Protein AF-A0A1C3ZT48-F1 (afdb_monomer_lite)

pLDDT: mean 78.26, std 15.65, range [38.41, 96.75]

Secondary structure (DSSP, 8-state):
--HHHHHHHHHHHHHHHHHHHHHGGGGTTT----TT-EEEEEEE-GGG-EEEESSSTTPBPPHHHHHHHHHHHHHHHHHHHHHHHHHHHHSS--TTTHHHHHHIIIIIIIIIISTT-TTTT-S-HHHHHHHHHTT-TT-PPPPHHHHHHHHTTTS-BTTBPP--TTSSS--HHHHHHHHHHHHHHTTEEEE-PEEEEEEEPPTT-

Organism: NCBI:txid1798182

Sequence (205 aa):
MVKLKVMLFVVPIIAIIAIIVVIVPSCSSRGELCLFGTVKSTFNDYKNAYWQSVDNKKSKASKLDIKKCSQEAENARIVLINIFTQLCTDGHISQEYLPDAVWIQHNYIENYYFGKSTEKLTGTTEQILTKFLAYDDNDNFPSVDRLNKACARYIPKDGILYHYPEIGPDIPFYTNYYFEQCMIKNNFESIAPVTTKTYCKGIGW

Foldseek 3Di:
DPVVVVVVVVVVVVVVVVVVVVVPVVCPPPDPPQVQDKDKDKDFQLVPKFKAFQVDRPDTDDPVLLVVLLVQLVVLLVLQQVQLLCCQPPVDGDPVSVVVLVCCLPPPVCVPNPPPPVLLSPDPSSQSSQSVQQQDPPSDRPPPVRSNLCSCQSVPDPPDHHDDPRGDSPDVVSSVVSSQVSSVVVRIDIGGDMDMDMDRDDVPD

Structure (mmCIF, N/CA/C/O backbone):
data_AF-A0A1C3ZT48-F1
#
_entry.id   AF-A0A1C3ZT48-F1
#
loop_
_atom_site.group_PDB
_atom_site.id
_atom_site.type_symbol
_atom_site.label_atom_id
_atom_site.label_alt_id
_atom_site.label_comp_id
_atom_site.label_asym_id
_atom_site.label_entity_id
_atom_site.label_seq_id
_atom_site.pdbx_PDB_ins_code
_atom_site.Cartn_x
_atom_site.Cartn_y
_atom_site.Cartn_z
_atom_site.occupancy
_atom_site.B_iso_or_equiv
_atom_site.auth_seq_id
_atom_site.auth_comp_id
_atom_site.auth_asym_id
_atom_site.auth_atom_id
_atom_site.pdbx_PDB_model_num
ATOM 1 N N . MET A 1 1 ? 10.580 10.824 86.387 1.00 48.66 1 MET A N 1
ATOM 2 C CA . MET A 1 1 ? 9.276 11.343 85.903 1.00 48.66 1 MET A CA 1
ATOM 3 C C . MET A 1 1 ? 9.221 11.722 84.410 1.00 48.66 1 MET A C 1
ATOM 5 O O . MET A 1 1 ? 8.169 12.156 83.966 1.00 48.66 1 MET A O 1
ATOM 9 N N . VAL A 1 2 ? 10.277 11.520 83.601 1.00 44.44 2 VAL A N 1
ATOM 10 C CA . VAL A 1 2 ? 10.276 11.905 82.164 1.00 44.44 2 VAL A CA 1
ATOM 11 C C . VAL A 1 2 ? 9.910 10.742 81.223 1.00 44.44 2 VAL A C 1
ATOM 13 O O . VAL A 1 2 ? 9.223 10.949 80.228 1.00 44.44 2 VAL A O 1
ATOM 16 N N . LYS A 1 3 ? 10.262 9.494 81.570 1.00 44.03 3 LYS A N 1
ATOM 17 C CA . LYS A 1 3 ? 10.017 8.311 80.716 1.00 44.03 3 LYS A CA 1
ATOM 18 C C . LYS A 1 3 ? 8.534 7.954 80.519 1.00 44.03 3 LYS A C 1
ATOM 20 O O . LYS A 1 3 ? 8.186 7.403 79.483 1.00 44.03 3 LYS A O 1
ATOM 25 N N . LEU A 1 4 ? 7.660 8.299 81.469 1.00 43.69 4 LEU A N 1
ATOM 26 C CA . LEU A 1 4 ? 6.242 7.913 81.420 1.00 43.69 4 LEU A CA 1
ATOM 27 C C . LEU A 1 4 ? 5.402 8.809 80.489 1.00 43.69 4 LEU A C 1
ATOM 29 O O . LEU A 1 4 ? 4.434 8.344 79.900 1.00 43.69 4 LEU A O 1
ATOM 33 N N . LYS A 1 5 ? 5.798 10.079 80.304 1.00 42.41 5 LYS A N 1
ATOM 34 C CA . LYS A 1 5 ? 5.109 11.007 79.388 1.00 42.41 5 LYS A CA 1
ATOM 35 C C . LYS A 1 5 ? 5.408 10.708 77.919 1.00 42.41 5 LYS A C 1
ATOM 37 O O . LYS A 1 5 ? 4.517 10.835 77.094 1.00 42.41 5 LYS A O 1
ATOM 42 N N . VAL A 1 6 ? 6.624 10.265 77.595 1.00 50.53 6 VAL A N 1
ATOM 43 C CA . VAL A 1 6 ? 7.006 9.933 76.210 1.00 50.53 6 VAL A CA 1
ATOM 44 C C . VAL A 1 6 ? 6.257 8.688 75.716 1.00 50.53 6 VAL A C 1
ATOM 46 O O . VAL A 1 6 ? 5.789 8.659 74.583 1.00 50.53 6 VAL A O 1
ATOM 49 N N . MET A 1 7 ? 6.044 7.695 76.585 1.00 45.34 7 MET A N 1
ATOM 50 C CA . MET A 1 7 ? 5.299 6.477 76.238 1.00 45.34 7 MET A CA 1
ATOM 51 C C . MET A 1 7 ? 3.820 6.740 75.910 1.00 45.34 7 MET A C 1
ATOM 53 O O . MET A 1 7 ? 3.282 6.099 75.012 1.00 45.34 7 MET A O 1
ATOM 57 N N . LEU A 1 8 ? 3.173 7.708 76.574 1.00 51.22 8 LEU A N 1
ATOM 58 C CA . LEU A 1 8 ? 1.749 8.000 76.358 1.00 51.22 8 LEU A CA 1
ATOM 59 C C . LEU A 1 8 ? 1.444 8.648 74.996 1.00 51.22 8 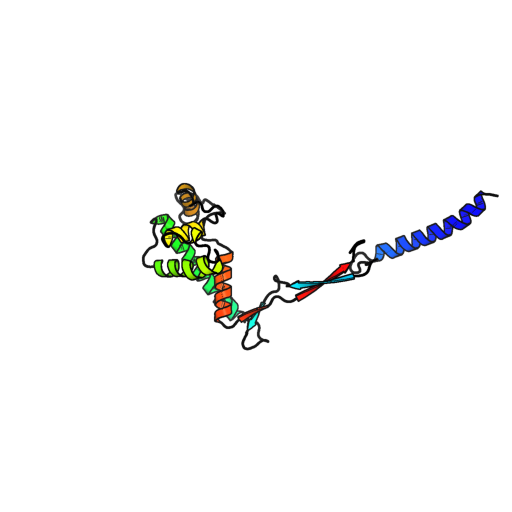LEU A C 1
ATOM 61 O O . LEU A 1 8 ? 0.323 8.530 74.514 1.00 51.22 8 LEU A O 1
ATOM 65 N N . PHE A 1 9 ? 2.424 9.308 74.373 1.00 51.97 9 PHE A N 1
ATOM 66 C CA . PHE A 1 9 ? 2.262 9.940 73.056 1.00 51.97 9 PHE A CA 1
ATOM 67 C C . PHE A 1 9 ? 2.774 9.070 71.907 1.00 51.97 9 PHE A C 1
ATOM 69 O O . PHE A 1 9 ? 2.235 9.126 70.807 1.00 51.97 9 PHE A O 1
ATOM 76 N N . VAL A 1 10 ? 3.779 8.227 72.149 1.00 57.09 10 VAL A N 1
ATOM 77 C CA . VAL A 1 10 ? 4.366 7.375 71.105 1.00 57.09 10 VAL A CA 1
ATOM 78 C C . VAL A 1 10 ? 3.432 6.220 70.727 1.00 57.09 10 VAL A C 1
ATOM 80 O O . VAL A 1 10 ? 3.301 5.896 69.550 1.00 57.09 10 VAL A O 1
ATOM 83 N N . VAL A 1 11 ? 2.720 5.640 71.696 1.00 60.25 11 VAL A N 1
ATOM 84 C CA . VAL A 1 11 ? 1.788 4.523 71.463 1.00 60.25 11 VAL A CA 1
ATOM 85 C C . VAL A 1 11 ? 0.610 4.887 70.538 1.00 60.25 11 VAL A C 1
ATOM 87 O O . VAL A 1 11 ? 0.385 4.141 69.584 1.00 60.25 11 VAL A O 1
ATOM 90 N N . PRO A 1 12 ? -0.118 6.011 70.715 1.00 60.47 12 PRO A N 1
ATOM 91 C CA . PRO A 1 12 ? -1.190 6.380 69.787 1.00 60.47 12 PRO A CA 1
ATOM 92 C C . PRO A 1 12 ? -0.664 6.768 68.400 1.00 60.47 12 PRO A C 1
ATOM 94 O O . PRO A 1 12 ? -1.319 6.475 67.406 1.00 60.47 12 PRO A O 1
ATOM 97 N N . ILE A 1 13 ? 0.533 7.358 68.299 1.00 65.38 13 ILE A N 1
ATOM 98 C CA . ILE A 1 13 ? 1.147 7.701 67.006 1.00 65.38 13 ILE A CA 1
ATOM 99 C C . ILE A 1 13 ? 1.525 6.433 66.232 1.00 65.38 13 ILE A C 1
ATOM 101 O O . ILE A 1 13 ? 1.222 6.328 65.046 1.00 65.38 13 ILE A O 1
ATOM 105 N N . ILE A 1 14 ? 2.118 5.439 66.897 1.00 64.19 14 ILE A N 1
ATOM 106 C CA . ILE A 1 14 ? 2.424 4.141 66.279 1.00 64.19 14 ILE A CA 1
ATOM 107 C C . ILE A 1 14 ? 1.135 3.411 65.890 1.00 64.19 14 ILE A C 1
ATOM 109 O O . ILE A 1 14 ? 1.089 2.812 64.821 1.00 64.19 14 ILE A O 1
ATOM 113 N N . ALA A 1 15 ? 0.074 3.497 66.700 1.00 62.44 15 ALA A N 1
ATOM 114 C CA . ALA A 1 15 ? -1.224 2.920 66.358 1.00 62.44 15 ALA A CA 1
ATOM 115 C C . ALA A 1 15 ? -1.845 3.587 65.117 1.00 62.44 15 ALA A C 1
ATOM 117 O O . ALA A 1 15 ? -2.342 2.889 64.239 1.00 62.44 15 ALA A O 1
ATOM 118 N N . ILE A 1 16 ? -1.754 4.916 64.987 1.00 64.50 16 ILE A N 1
ATOM 119 C CA . ILE A 1 16 ? -2.211 5.650 63.795 1.00 64.50 16 ILE A CA 1
ATOM 120 C C . ILE A 1 16 ? -1.377 5.267 62.565 1.00 64.50 16 ILE A C 1
ATOM 122 O O . ILE A 1 16 ? -1.940 4.999 61.507 1.00 64.50 16 ILE A O 1
ATOM 126 N N . ILE A 1 17 ? -0.049 5.178 62.697 1.00 61.69 17 ILE A N 1
ATOM 127 C CA . ILE A 1 17 ? 0.838 4.758 61.603 1.00 61.69 17 ILE A CA 1
ATOM 128 C C . ILE A 1 17 ? 0.547 3.307 61.202 1.00 61.69 17 ILE A C 1
ATOM 130 O O . ILE A 1 17 ? 0.466 3.020 60.015 1.00 61.69 17 ILE A O 1
ATOM 134 N N . ALA A 1 18 ? 0.315 2.403 62.155 1.00 59.19 18 ALA A N 1
ATOM 135 C CA . ALA A 1 18 ? -0.054 1.018 61.874 1.00 59.19 18 ALA A CA 1
ATOM 136 C C . ALA A 1 18 ? -1.422 0.918 61.181 1.00 59.19 18 ALA A C 1
ATOM 138 O O . ALA A 1 18 ? -1.571 0.137 60.249 1.00 59.19 18 ALA A O 1
ATOM 139 N N . ILE A 1 19 ? -2.399 1.747 61.561 1.00 59.03 19 ILE A N 1
ATOM 140 C CA . ILE A 1 19 ? -3.697 1.828 60.878 1.00 59.03 19 ILE A CA 1
ATOM 141 C C . ILE A 1 19 ? -3.517 2.332 59.437 1.00 59.03 19 ILE A C 1
ATOM 143 O O . ILE A 1 19 ? -4.061 1.733 58.515 1.00 59.03 19 ILE A O 1
ATOM 147 N N . ILE A 1 20 ? -2.696 3.360 59.204 1.00 56.72 20 ILE A N 1
ATOM 148 C CA . ILE A 1 20 ? -2.384 3.847 57.848 1.00 56.72 20 ILE A CA 1
ATOM 149 C C . ILE A 1 20 ? -1.665 2.755 57.038 1.00 56.72 20 ILE A C 1
ATOM 151 O O . ILE A 1 20 ? -2.047 2.475 55.907 1.00 56.72 20 ILE A O 1
ATOM 155 N N . VAL A 1 21 ? -0.685 2.068 57.625 1.00 56.00 21 VAL A N 1
ATOM 156 C CA . VAL A 1 21 ? 0.089 1.000 56.970 1.00 56.00 21 VAL A CA 1
ATOM 157 C C . VAL A 1 21 ? -0.735 -0.271 56.729 1.00 56.00 21 VAL A C 1
ATOM 159 O O . VAL A 1 21 ? -0.385 -1.026 55.835 1.00 56.00 21 VAL A O 1
ATOM 162 N N . VAL A 1 22 ? -1.835 -0.509 57.455 1.00 53.62 22 VAL A N 1
ATOM 163 C CA . VAL A 1 22 ? -2.740 -1.663 57.253 1.00 53.62 22 VAL A CA 1
ATOM 164 C C . VAL A 1 22 ? -3.924 -1.329 56.335 1.00 53.62 22 VAL A C 1
ATOM 166 O O . VAL A 1 22 ? -4.423 -2.205 55.631 1.00 53.62 22 VAL A O 1
ATOM 169 N N . ILE A 1 23 ? -4.352 -0.065 56.264 1.00 50.41 23 ILE A N 1
ATOM 170 C CA . ILE A 1 23 ? -5.390 0.374 55.315 1.00 50.41 23 ILE A CA 1
ATOM 171 C C . ILE A 1 23 ? -4.811 0.511 53.893 1.00 50.41 23 ILE A C 1
ATOM 173 O O . ILE A 1 23 ? -5.488 0.198 52.914 1.00 50.41 23 ILE A O 1
ATOM 177 N N . VAL A 1 24 ? -3.544 0.914 53.761 1.00 46.12 24 VAL A N 1
ATOM 178 C CA . VAL A 1 24 ? -2.891 1.193 52.468 1.00 46.12 24 VAL A CA 1
ATOM 179 C C . VAL A 1 24 ? -2.502 -0.038 51.608 1.00 46.12 24 VAL A C 1
ATOM 181 O O . VAL A 1 24 ? -2.558 0.099 50.385 1.00 46.12 24 VAL A O 1
ATOM 184 N N . PRO A 1 25 ? -2.190 -1.259 52.106 1.00 40.00 25 PRO A N 1
ATOM 185 C CA . PRO A 1 25 ? -1.790 -2.369 51.236 1.00 40.00 25 PRO A CA 1
ATOM 186 C C . PRO A 1 25 ? -2.984 -3.073 50.580 1.00 40.00 25 PRO A C 1
ATOM 188 O O . PRO A 1 25 ? -2.794 -3.859 49.654 1.00 40.00 25 PRO A O 1
ATOM 191 N N . SER A 1 26 ? -4.215 -2.780 51.016 1.00 38.41 26 SER A N 1
ATOM 192 C CA . SER A 1 26 ? -5.438 -3.431 50.524 1.00 38.41 26 SER A CA 1
ATOM 193 C C . SER A 1 26 ? -5.967 -2.843 49.205 1.00 38.41 26 SER A C 1
ATOM 195 O O . SER A 1 26 ? -6.973 -3.315 48.685 1.00 38.41 26 SER A O 1
ATOM 197 N N . CYS A 1 27 ? -5.307 -1.825 48.638 1.00 43.22 27 CYS A N 1
ATOM 198 C CA . CYS A 1 27 ? -5.699 -1.196 47.367 1.00 43.22 27 CYS A CA 1
ATOM 199 C C . CYS A 1 27 ? -4.840 -1.622 46.159 1.00 43.22 27 CYS A C 1
ATOM 201 O O . CYS A 1 27 ? -4.890 -0.992 45.105 1.00 43.22 27 CYS A O 1
ATOM 203 N N . SER A 1 28 ? -4.076 -2.713 46.256 1.00 44.50 28 SER A N 1
ATOM 204 C CA . SER A 1 28 ? -3.234 -3.223 45.163 1.00 44.50 28 SER A CA 1
ATOM 205 C C . SER A 1 28 ? -3.961 -4.214 44.241 1.00 44.50 28 SER A C 1
ATOM 207 O O . SER A 1 28 ? -3.499 -5.326 44.004 1.00 44.50 28 SER A O 1
ATOM 209 N N . SER A 1 29 ? -5.093 -3.802 43.656 1.00 40.25 29 SER A N 1
ATOM 210 C CA . SER A 1 29 ? -5.449 -4.351 42.331 1.00 40.25 29 SER A CA 1
ATOM 211 C C . SER A 1 29 ? -6.424 -3.531 41.484 1.00 40.25 29 SER A C 1
ATOM 213 O O . SER A 1 29 ? -6.339 -3.669 40.268 1.00 40.25 29 SER A O 1
ATOM 215 N N . ARG A 1 30 ? -7.312 -2.673 42.023 1.00 47.09 30 ARG A N 1
ATOM 216 C CA . ARG A 1 30 ? -8.279 -1.888 41.201 1.00 47.09 30 ARG A CA 1
ATOM 217 C C . ARG A 1 30 ? -8.796 -0.574 41.825 1.00 47.09 30 ARG A C 1
ATOM 219 O O . ARG A 1 30 ? -9.928 -0.179 41.562 1.00 47.09 30 ARG A O 1
ATOM 226 N N . GLY A 1 31 ? -8.006 0.120 42.639 1.00 46.31 31 GLY A N 1
ATOM 227 C CA . GLY A 1 31 ? -8.440 1.377 43.259 1.00 46.31 31 GLY A CA 1
ATOM 228 C C . GLY A 1 31 ? -7.260 2.268 43.595 1.00 46.31 31 GLY A C 1
ATOM 229 O O . GLY A 1 31 ? -6.772 2.245 44.719 1.00 46.31 31 GLY A O 1
ATOM 230 N N . GLU A 1 32 ? -6.774 3.030 42.617 1.00 58.16 32 GLU A N 1
ATOM 231 C CA . GLU A 1 32 ? -5.763 4.053 42.871 1.00 58.16 32 GLU A CA 1
ATOM 232 C C . GLU A 1 32 ? -6.356 5.099 43.833 1.00 58.16 32 GLU A C 1
ATOM 234 O O . GLU A 1 32 ? -7.304 5.811 43.497 1.00 58.16 32 GLU A O 1
ATOM 239 N N . LEU A 1 33 ? -5.831 5.173 45.060 1.00 61.62 33 LEU A N 1
ATOM 240 C CA . LEU A 1 33 ? -6.121 6.260 45.994 1.00 61.62 33 LEU A CA 1
ATOM 241 C C . LEU A 1 33 ? -5.515 7.549 45.427 1.00 61.62 33 LEU A C 1
ATOM 243 O O . LEU A 1 33 ? -4.365 7.892 45.695 1.00 61.62 33 LEU A O 1
ATOM 247 N N . CYS A 1 34 ? -6.287 8.260 44.610 1.00 68.69 34 CYS A N 1
ATOM 248 C CA . CYS A 1 34 ? -5.869 9.531 44.039 1.00 68.69 34 CYS A CA 1
ATOM 249 C C . CYS A 1 34 ? -5.957 10.643 45.088 1.00 68.69 34 CYS A C 1
ATOM 251 O O . CYS A 1 34 ? -6.954 11.362 45.165 1.00 68.69 34 CYS A O 1
ATOM 253 N N . LEU A 1 35 ? -4.901 10.785 45.893 1.00 69.38 35 LEU A N 1
ATOM 254 C CA . LEU A 1 35 ? -4.813 11.748 47.001 1.00 69.38 35 LEU A CA 1
ATOM 255 C C . LEU A 1 35 ? -5.094 13.206 46.584 1.00 69.38 35 LEU A C 1
ATOM 257 O O . LEU A 1 35 ? -5.574 13.985 47.400 1.00 69.38 35 LEU A O 1
ATOM 261 N N . PHE A 1 36 ? -4.854 13.562 45.318 1.00 77.88 36 PHE A N 1
ATOM 262 C CA . PHE A 1 36 ? -5.057 14.914 44.773 1.00 77.88 36 PHE A CA 1
ATOM 263 C C . PHE A 1 36 ? -6.226 15.000 43.775 1.00 77.88 36 PHE A C 1
ATOM 265 O O . PHE A 1 36 ? -6.328 15.942 42.989 1.00 77.88 36 PHE A O 1
ATOM 272 N N . GLY A 1 37 ? -7.129 14.015 43.800 1.00 77.88 37 GLY A N 1
ATOM 273 C CA . GLY A 1 37 ? -8.249 13.906 42.870 1.00 77.88 37 GLY A CA 1
ATOM 274 C C . GLY A 1 37 ? -7.872 13.244 41.543 1.00 77.88 37 GLY A C 1
ATOM 275 O O . GLY A 1 37 ? -6.730 12.847 41.312 1.00 77.88 37 GLY A O 1
ATOM 276 N N . THR A 1 38 ? -8.858 13.089 40.664 1.00 83.75 38 THR A N 1
ATOM 277 C CA . THR A 1 38 ? -8.706 12.410 39.371 1.00 83.75 38 THR A CA 1
ATOM 278 C C . THR A 1 38 ? -8.839 13.376 38.199 1.00 83.75 38 THR A C 1
ATOM 280 O O . THR A 1 38 ? -9.497 14.415 38.294 1.00 83.75 38 THR A O 1
ATOM 283 N N . VAL A 1 39 ? -8.227 13.023 37.071 1.00 85.31 39 VAL A N 1
ATOM 284 C CA . VAL A 1 39 ? -8.472 13.632 35.763 1.00 85.31 39 VAL A CA 1
ATOM 285 C C . VAL A 1 39 ? -8.947 12.554 34.794 1.00 85.31 39 VAL A C 1
ATOM 287 O O . VAL A 1 39 ? -8.385 11.461 34.726 1.00 85.31 39 VAL A O 1
ATOM 290 N N . LYS A 1 40 ? -10.020 12.846 34.058 1.00 88.31 40 LYS A N 1
ATOM 291 C CA . LYS A 1 40 ? -10.485 12.002 32.956 1.00 88.31 40 LYS A CA 1
ATOM 292 C C . LYS A 1 40 ? -9.850 12.513 31.677 1.00 88.31 40 LYS A C 1
ATOM 294 O O . LYS A 1 40 ? -9.990 13.691 31.369 1.00 88.31 40 LYS A O 1
ATOM 299 N N . SER A 1 41 ? -9.196 11.631 30.936 1.00 85.00 41 SER A N 1
ATOM 300 C CA . SER A 1 41 ? -8.714 11.943 29.596 1.00 85.00 41 SER A CA 1
ATOM 301 C C . SER A 1 41 ? -9.348 10.985 28.598 1.00 85.00 41 SER A C 1
ATOM 303 O O . SER A 1 41 ? -9.436 9.776 28.839 1.00 85.00 41 SER A O 1
ATOM 305 N N . THR A 1 42 ? -9.846 11.546 27.503 1.00 90.25 42 THR A N 1
ATOM 306 C CA . THR A 1 42 ? -10.487 10.815 26.413 1.00 90.25 42 THR A CA 1
ATOM 307 C C . THR A 1 42 ? -9.502 10.664 25.269 1.00 90.25 42 THR A C 1
ATOM 309 O O . THR A 1 42 ? -8.906 11.648 24.838 1.00 90.25 42 THR A O 1
ATOM 312 N N . PHE A 1 43 ? -9.352 9.447 24.760 1.00 89.81 43 PHE A N 1
ATOM 313 C CA . PHE A 1 43 ? -8.484 9.153 23.623 1.00 89.81 43 PHE A CA 1
ATOM 314 C C . PHE A 1 43 ? -9.223 8.269 22.622 1.00 89.81 43 PHE A C 1
ATOM 316 O O . PHE A 1 43 ? -10.059 7.448 23.008 1.00 89.81 43 PHE A O 1
ATOM 323 N N . ASN A 1 44 ? -8.892 8.421 21.342 1.00 90.00 44 ASN A N 1
ATOM 324 C CA . ASN A 1 44 ? -9.384 7.536 20.293 1.00 90.00 44 ASN A CA 1
ATOM 325 C C . ASN A 1 44 ? -8.671 6.185 20.391 1.00 90.00 44 ASN A C 1
ATOM 327 O O . ASN A 1 44 ? -7.441 6.112 20.395 1.00 90.00 44 ASN A O 1
ATOM 331 N N . ASP A 1 45 ? -9.446 5.111 20.448 1.00 88.75 45 ASP A N 1
ATOM 332 C CA . ASP A 1 45 ? -8.950 3.743 20.448 1.00 88.75 45 ASP A CA 1
ATOM 333 C C . ASP A 1 45 ? -8.838 3.227 19.014 1.00 88.75 45 ASP A C 1
ATOM 335 O O . ASP A 1 45 ? -9.669 2.457 18.529 1.00 88.75 45 ASP A O 1
ATOM 339 N N . TYR A 1 46 ? -7.790 3.669 18.320 1.00 85.19 46 TYR A N 1
ATOM 340 C CA . TYR A 1 46 ? -7.522 3.247 16.945 1.00 85.19 46 TYR A CA 1
ATOM 341 C C . TYR A 1 46 ? -7.337 1.727 16.811 1.00 85.19 46 TYR A C 1
ATOM 343 O O . TYR A 1 46 ? -7.597 1.174 15.747 1.00 85.19 46 TYR A O 1
ATOM 351 N N . LYS A 1 47 ? -6.951 1.024 17.888 1.00 86.31 47 LYS A N 1
ATOM 352 C CA . LYS A 1 47 ? -6.803 -0.439 17.879 1.00 86.31 47 LYS A CA 1
ATOM 353 C C . LYS A 1 47 ? -8.148 -1.149 17.715 1.00 86.31 47 LYS A C 1
ATOM 355 O O . LYS A 1 47 ? -8.203 -2.210 17.101 1.00 86.31 47 LYS A O 1
ATOM 360 N N . ASN A 1 48 ? -9.212 -0.575 18.268 1.00 86.62 48 ASN A N 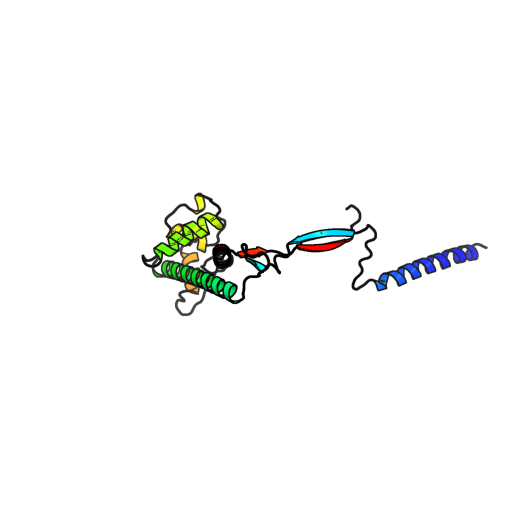1
ATOM 361 C CA . ASN A 1 48 ? -10.572 -1.099 18.165 1.00 86.62 48 ASN A CA 1
ATOM 362 C C . ASN A 1 48 ? -11.412 -0.335 17.129 1.00 86.62 48 ASN A C 1
ATOM 364 O O . ASN A 1 48 ? -12.646 -0.376 17.184 1.00 86.62 48 ASN A O 1
ATOM 368 N N . ALA A 1 49 ? -10.756 0.362 16.196 1.00 88.88 49 ALA A N 1
ATOM 369 C CA . ALA A 1 49 ? -11.435 1.013 15.091 1.00 88.88 49 ALA A CA 1
ATOM 370 C C . ALA A 1 49 ? -12.185 -0.011 14.229 1.00 88.88 49 ALA A C 1
ATOM 372 O O . ALA A 1 49 ? -11.757 -1.154 14.051 1.00 88.88 49 ALA A O 1
ATOM 373 N N . TYR A 1 50 ? -13.334 0.398 13.708 1.00 91.50 50 TYR A N 1
ATOM 374 C CA . TYR A 1 50 ? -14.155 -0.423 12.828 1.00 91.50 50 TYR A CA 1
ATOM 375 C C . TYR A 1 50 ? -14.749 0.424 11.713 1.00 91.50 50 TYR A C 1
ATOM 377 O O . TYR A 1 50 ? -14.935 1.626 11.862 1.00 91.50 50 TYR A O 1
ATOM 385 N N . TRP A 1 51 ? -15.099 -0.225 10.611 1.00 93.62 51 TRP A N 1
ATOM 386 C CA . TRP A 1 51 ? -15.739 0.438 9.484 1.00 93.62 51 TRP A CA 1
ATOM 387 C C . TRP A 1 51 ? -17.252 0.423 9.630 1.00 93.62 51 TRP A C 1
ATOM 389 O O . TRP A 1 51 ? -17.840 -0.611 9.965 1.00 93.62 51 TRP A O 1
ATOM 399 N N . GLN A 1 52 ? -17.880 1.562 9.379 1.00 92.88 52 GLN A N 1
ATOM 400 C CA . GLN A 1 52 ? -19.316 1.772 9.497 1.00 92.88 52 GLN A CA 1
ATOM 401 C C . GLN A 1 52 ? -19.868 2.372 8.210 1.00 92.88 52 GLN A C 1
ATOM 403 O O . GLN A 1 52 ? -19.223 3.214 7.601 1.00 92.88 52 GLN A O 1
ATOM 408 N N . SER A 1 53 ? -21.044 1.915 7.780 1.00 90.19 53 SER A N 1
ATOM 409 C CA . SER A 1 53 ? -21.705 2.487 6.607 1.00 90.19 53 SER A CA 1
ATOM 410 C C . SER A 1 53 ? -22.111 3.934 6.885 1.00 90.19 53 SER A C 1
ATOM 412 O O . SER A 1 53 ? -22.755 4.218 7.897 1.00 90.19 53 SER A O 1
ATOM 414 N N . VAL A 1 54 ? -21.768 4.824 5.957 1.00 86.88 54 VAL A N 1
ATOM 415 C CA . VAL A 1 54 ? -22.134 6.245 5.978 1.00 86.88 54 VAL A CA 1
ATOM 416 C C . VAL A 1 54 ? -23.648 6.412 5.801 1.00 86.88 54 VAL A C 1
ATOM 418 O O . VAL A 1 54 ? -24.279 7.190 6.521 1.00 86.88 54 VAL A O 1
ATOM 421 N N . ASP A 1 55 ? -24.246 5.629 4.897 1.00 82.81 55 ASP A N 1
ATOM 422 C CA . ASP A 1 55 ? -25.680 5.675 4.577 1.00 82.81 55 ASP A CA 1
ATOM 423 C C . ASP A 1 55 ? -26.539 5.100 5.710 1.00 82.81 55 ASP A C 1
ATOM 425 O O . ASP A 1 55 ? -27.606 5.617 6.045 1.00 82.81 55 ASP A O 1
ATOM 429 N N . ASN A 1 56 ? -26.053 4.034 6.348 1.00 74.25 56 ASN A N 1
ATOM 430 C CA . ASN A 1 56 ? -26.701 3.407 7.488 1.00 74.25 56 ASN A CA 1
ATOM 431 C C . ASN A 1 56 ? -25.738 3.393 8.677 1.00 74.25 56 ASN A C 1
ATOM 433 O O . ASN A 1 56 ? -25.096 2.380 8.960 1.00 74.25 56 ASN A O 1
ATOM 437 N N . LYS A 1 57 ? -25.704 4.516 9.414 1.00 68.31 57 LYS A N 1
ATOM 438 C CA . LYS A 1 57 ? -24.872 4.805 10.609 1.00 68.31 57 LYS A CA 1
ATOM 439 C C . LYS A 1 57 ? -24.994 3.807 11.775 1.00 68.31 57 LYS A C 1
ATOM 441 O O . LYS A 1 57 ? -24.581 4.088 12.897 1.00 68.31 57 LYS A O 1
ATOM 446 N N . LYS A 1 58 ? -25.621 2.650 11.566 1.00 62.31 58 LYS A N 1
ATOM 447 C CA . LYS A 1 58 ? -25.734 1.549 12.526 1.00 62.31 58 LYS A CA 1
ATOM 448 C C . LYS A 1 58 ? -25.102 0.250 12.026 1.00 62.31 58 LYS A C 1
ATOM 450 O O . LYS A 1 58 ? -24.770 -0.592 12.857 1.00 62.31 58 LYS A O 1
ATOM 455 N N . SER A 1 59 ? -24.894 0.067 10.722 1.00 82.25 59 SER A N 1
ATOM 456 C CA . SER A 1 59 ? -24.309 -1.166 10.189 1.00 82.25 59 SER A CA 1
ATOM 457 C C . SER A 1 59 ? -22.792 -1.059 10.088 1.00 82.25 59 SER A C 1
ATOM 459 O O . SER A 1 59 ? -22.261 -0.247 9.330 1.00 82.25 59 SER A O 1
ATOM 461 N N . LYS A 1 60 ? -22.096 -1.912 10.845 1.00 87.38 60 LYS A N 1
ATOM 462 C CA . LYS A 1 60 ? -20.672 -2.178 10.621 1.00 87.38 60 LYS A CA 1
ATOM 463 C C . LYS A 1 60 ? -20.485 -2.846 9.260 1.00 87.38 60 LYS A C 1
ATOM 465 O O . LYS A 1 60 ? -21.367 -3.590 8.829 1.00 87.38 60 LYS A O 1
ATOM 470 N N . ALA A 1 61 ? -19.334 -2.622 8.634 1.00 89.00 61 ALA A N 1
ATOM 471 C CA . ALA A 1 61 ? -18.928 -3.360 7.446 1.00 89.00 61 ALA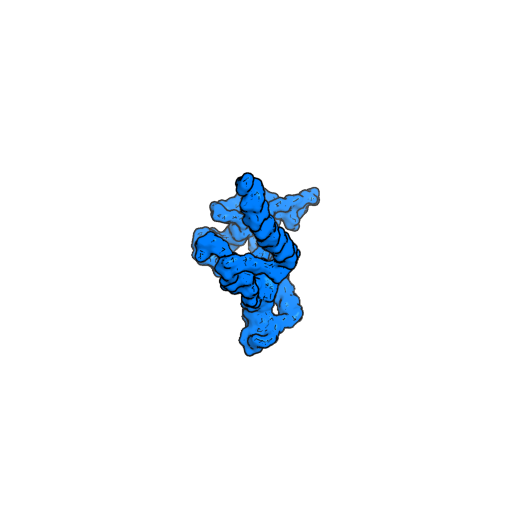 A CA 1
ATOM 472 C C . ALA A 1 61 ? -19.029 -4.865 7.702 1.00 89.00 61 ALA A C 1
ATOM 474 O O . ALA A 1 61 ? -18.600 -5.368 8.750 1.00 89.00 61 ALA A O 1
ATOM 475 N N . SER A 1 62 ? -19.629 -5.587 6.760 1.00 91.94 62 SER A N 1
ATOM 476 C CA . SER A 1 62 ? -19.738 -7.031 6.878 1.00 91.94 62 SER A CA 1
ATOM 477 C C . SER A 1 62 ? -18.364 -7.679 6.693 1.00 91.94 62 SER A C 1
ATOM 479 O O . SER A 1 62 ? -17.434 -7.099 6.128 1.00 91.94 62 SER A O 1
ATOM 481 N N . LYS A 1 63 ? -18.227 -8.940 7.118 1.00 92.94 63 LYS A N 1
ATOM 482 C CA . LYS A 1 63 ? -17.012 -9.721 6.827 1.00 92.94 63 LYS A CA 1
ATOM 483 C C . LYS A 1 63 ? -16.751 -9.843 5.323 1.00 92.94 63 LYS A C 1
ATOM 485 O O . LYS A 1 63 ? -15.598 -9.980 4.927 1.00 92.94 63 LYS A O 1
ATOM 490 N N . LEU A 1 64 ? -17.806 -9.823 4.506 1.00 93.62 64 LEU A N 1
ATOM 491 C CA . LEU A 1 64 ? -17.686 -9.897 3.055 1.00 93.62 64 LEU A CA 1
ATOM 492 C C . LEU A 1 64 ? -17.104 -8.599 2.485 1.00 93.62 64 LEU A C 1
ATOM 494 O O . LEU A 1 64 ? -16.198 -8.678 1.661 1.00 93.62 64 LEU A O 1
ATOM 498 N N . ASP A 1 65 ? -17.557 -7.440 2.972 1.00 93.69 65 ASP A N 1
ATOM 499 C CA . ASP A 1 65 ? -17.040 -6.127 2.555 1.00 93.69 65 ASP A CA 1
ATOM 500 C C . ASP A 1 65 ? -15.556 -5.996 2.898 1.00 93.69 65 ASP A C 1
ATOM 502 O O . ASP A 1 65 ? -14.739 -5.680 2.035 1.00 93.69 65 ASP A O 1
ATOM 506 N N . ILE A 1 66 ? -15.195 -6.356 4.136 1.00 94.62 66 ILE A N 1
ATOM 507 C CA . ILE A 1 66 ? -13.800 -6.366 4.586 1.00 94.62 66 ILE A CA 1
ATOM 508 C C . ILE A 1 66 ? -12.973 -7.300 3.700 1.00 94.62 66 ILE A C 1
ATOM 510 O O . ILE A 1 66 ? -11.947 -6.887 3.175 1.00 94.62 66 ILE A O 1
ATOM 514 N N . LYS A 1 67 ? -13.426 -8.541 3.474 1.00 96.06 67 LYS A N 1
ATOM 515 C CA . LYS A 1 67 ? -12.693 -9.507 2.643 1.00 96.06 67 LYS A CA 1
ATOM 516 C C . LYS A 1 67 ? -12.509 -9.007 1.209 1.00 96.06 67 LYS A C 1
ATOM 518 O O . LYS A 1 67 ? -11.434 -9.189 0.646 1.00 96.06 67 LYS A O 1
ATOM 523 N N . LYS A 1 68 ? -13.536 -8.386 0.624 1.00 96.00 68 LYS A N 1
ATOM 524 C CA . LYS A 1 68 ? -13.479 -7.812 -0.723 1.00 96.00 68 LYS A CA 1
ATOM 525 C C . LYS A 1 68 ? -12.421 -6.711 -0.797 1.00 96.00 68 LYS A C 1
ATOM 527 O O . LYS A 1 68 ? -11.544 -6.792 -1.650 1.00 96.00 68 LYS A O 1
ATOM 532 N N . CYS A 1 69 ? -12.457 -5.743 0.118 1.00 96.56 69 CYS A N 1
ATOM 533 C CA . CYS A 1 69 ? -11.475 -4.661 0.126 1.00 96.56 69 CYS A CA 1
ATOM 534 C C . CYS A 1 69 ? -10.064 -5.135 0.490 1.00 96.56 69 CYS A C 1
ATOM 536 O O . CYS A 1 69 ? -9.093 -4.622 -0.059 1.00 96.56 69 CYS A O 1
ATOM 538 N N . SER A 1 70 ? -9.918 -6.154 1.343 1.00 96.00 70 SER A N 1
ATOM 539 C CA . SER A 1 70 ? -8.615 -6.781 1.598 1.00 96.00 70 SER A CA 1
ATOM 540 C C . SER A 1 70 ? -8.054 -7.461 0.349 1.00 96.00 70 SER A C 1
ATOM 542 O O . SER A 1 70 ? -6.859 -7.361 0.099 1.00 96.00 70 SER A O 1
ATOM 544 N N . GLN A 1 71 ? -8.896 -8.120 -0.454 1.00 96.75 71 GLN A N 1
ATOM 545 C CA . GLN A 1 71 ? -8.457 -8.722 -1.713 1.00 96.75 71 GLN A CA 1
ATOM 546 C C . GLN A 1 71 ? -8.054 -7.661 -2.742 1.00 96.75 71 GLN A C 1
ATOM 548 O O . GLN A 1 71 ? -7.067 -7.844 -3.444 1.00 96.75 71 GLN A O 1
ATOM 553 N N . GLU A 1 72 ? -8.793 -6.554 -2.832 1.00 95.06 72 GLU A N 1
ATOM 554 C CA . GLU A 1 72 ? -8.451 -5.436 -3.720 1.00 95.06 72 GLU A CA 1
ATOM 555 C C . GLU A 1 72 ? -7.103 -4.808 -3.336 1.00 95.06 72 GLU A C 1
ATOM 557 O O . GLU A 1 72 ? -6.241 -4.621 -4.193 1.00 95.06 72 GLU A O 1
ATOM 562 N N . ALA A 1 73 ? -6.882 -4.581 -2.040 1.00 94.44 73 ALA A N 1
ATOM 563 C CA . ALA A 1 73 ? -5.609 -4.095 -1.522 1.00 94.44 73 ALA A CA 1
ATOM 564 C C . ALA A 1 73 ? -4.449 -5.070 -1.783 1.00 94.44 73 ALA A C 1
ATOM 566 O O . ALA A 1 73 ? -3.353 -4.652 -2.154 1.00 94.44 73 ALA A O 1
ATOM 567 N N . GLU A 1 74 ? -4.688 -6.374 -1.637 1.00 94.56 74 GLU A N 1
ATOM 568 C CA . GLU A 1 74 ? -3.685 -7.397 -1.934 1.00 94.56 74 GLU A CA 1
ATOM 569 C C . GLU A 1 74 ? -3.359 -7.465 -3.431 1.00 94.56 74 GLU A C 1
ATOM 571 O O . GLU A 1 74 ? -2.194 -7.571 -3.807 1.00 94.56 74 GLU A O 1
ATOM 576 N N . ASN A 1 75 ? -4.361 -7.325 -4.302 1.00 94.44 75 ASN A N 1
ATOM 577 C CA . ASN A 1 75 ? -4.136 -7.242 -5.743 1.00 94.44 75 ASN A CA 1
ATOM 578 C C . ASN A 1 75 ? -3.274 -6.019 -6.095 1.00 94.44 75 ASN A C 1
ATOM 580 O O . ASN A 1 75 ? -2.334 -6.145 -6.876 1.00 94.44 75 ASN A O 1
ATOM 584 N N . ALA A 1 76 ? -3.531 -4.861 -5.477 1.00 93.25 76 ALA A N 1
ATOM 585 C CA . ALA A 1 76 ? -2.703 -3.671 -5.664 1.00 93.25 76 ALA A CA 1
ATOM 586 C C . ALA A 1 76 ? -1.250 -3.894 -5.210 1.00 93.25 76 ALA A C 1
ATOM 588 O O . ALA A 1 76 ? -0.317 -3.441 -5.879 1.00 93.25 76 ALA A O 1
ATOM 589 N N . ARG A 1 77 ? -1.040 -4.617 -4.099 1.00 93.00 77 ARG A N 1
ATOM 590 C CA . ARG A 1 77 ? 0.295 -5.014 -3.622 1.00 93.00 77 ARG A CA 1
ATOM 591 C C . ARG A 1 77 ? 1.014 -5.903 -4.639 1.00 93.00 77 ARG A C 1
ATOM 593 O O . ARG A 1 77 ? 2.185 -5.674 -4.924 1.00 93.00 77 ARG A O 1
ATOM 600 N N . ILE A 1 78 ? 0.317 -6.888 -5.209 1.00 93.06 78 ILE A N 1
ATOM 601 C CA . ILE A 1 78 ? 0.862 -7.777 -6.247 1.00 93.06 78 ILE A CA 1
ATOM 602 C C . ILE A 1 78 ? 1.269 -6.979 -7.492 1.00 93.06 78 ILE A C 1
ATOM 604 O O . ILE A 1 78 ? 2.360 -7.190 -8.015 1.00 93.06 78 ILE A O 1
ATOM 608 N N . VAL A 1 79 ? 0.444 -6.025 -7.929 1.00 93.75 79 VAL A N 1
ATOM 609 C CA . VAL A 1 79 ? 0.773 -5.141 -9.060 1.00 93.75 79 VAL A CA 1
ATOM 610 C C . VAL A 1 79 ? 2.056 -4.350 -8.787 1.00 93.75 79 VAL A C 1
ATOM 612 O O . VAL A 1 79 ? 2.949 -4.330 -9.632 1.00 93.75 79 VAL A O 1
ATOM 615 N N . LEU A 1 80 ? 2.210 -3.773 -7.589 1.00 93.12 80 LEU A N 1
ATOM 616 C CA . LEU A 1 80 ? 3.435 -3.058 -7.212 1.00 93.12 80 LEU A CA 1
ATOM 617 C C . LEU A 1 80 ? 4.669 -3.979 -7.200 1.00 93.12 80 LEU A C 1
ATOM 619 O O . LEU A 1 80 ? 5.745 -3.573 -7.640 1.00 93.12 80 LEU A O 1
ATOM 623 N N . ILE A 1 81 ? 4.519 -5.225 -6.741 1.00 92.00 81 ILE A N 1
ATOM 624 C CA . ILE A 1 81 ? 5.588 -6.235 -6.792 1.00 92.00 81 ILE A CA 1
ATOM 625 C C . ILE A 1 81 ? 5.980 -6.551 -8.233 1.00 92.00 81 ILE A C 1
ATOM 627 O O . ILE A 1 81 ? 7.173 -6.628 -8.527 1.00 92.00 81 ILE A O 1
ATOM 631 N N . ASN A 1 82 ? 5.012 -6.710 -9.134 1.00 92.12 82 ASN A N 1
ATOM 632 C CA . ASN A 1 82 ? 5.285 -6.992 -10.541 1.00 92.12 82 ASN A CA 1
ATOM 633 C C . ASN A 1 82 ? 6.004 -5.818 -11.215 1.00 92.12 82 ASN A C 1
ATOM 635 O O . ASN A 1 82 ? 7.003 -6.035 -11.896 1.00 92.12 82 ASN A O 1
ATOM 639 N N . ILE A 1 83 ? 5.565 -4.583 -10.953 1.00 93.12 83 ILE A N 1
ATOM 640 C CA . ILE A 1 83 ? 6.240 -3.361 -11.416 1.00 93.12 83 ILE A CA 1
ATOM 641 C C . ILE A 1 83 ? 7.688 -3.322 -10.919 1.00 93.12 83 ILE A C 1
ATOM 643 O O . ILE A 1 83 ? 8.606 -3.110 -11.709 1.00 93.12 83 ILE A O 1
ATOM 647 N N . PHE A 1 84 ? 7.915 -3.563 -9.623 1.00 91.00 84 PHE A N 1
ATOM 648 C CA . PHE A 1 84 ? 9.268 -3.597 -9.068 1.00 91.00 84 PHE A CA 1
ATOM 649 C C . PHE A 1 84 ? 10.118 -4.704 -9.698 1.00 91.00 84 PHE A C 1
ATOM 651 O O . PHE A 1 84 ? 11.280 -4.486 -10.023 1.00 91.00 84 PHE A O 1
ATOM 658 N N . THR A 1 85 ? 9.531 -5.879 -9.918 1.00 89.62 85 THR A N 1
ATOM 659 C CA . THR A 1 85 ? 10.206 -7.012 -10.557 1.00 89.62 85 THR A CA 1
ATOM 660 C C . THR A 1 85 ? 10.622 -6.666 -11.989 1.00 89.62 85 THR A C 1
ATOM 662 O O . THR A 1 85 ? 11.763 -6.929 -12.347 1.00 89.62 85 THR A O 1
ATOM 665 N N . GLN A 1 86 ? 9.767 -6.003 -12.777 1.00 89.31 86 GLN A N 1
ATOM 666 C CA . GLN A 1 86 ? 10.121 -5.544 -14.129 1.00 89.31 86 GLN A CA 1
ATOM 667 C C . GLN A 1 86 ? 11.218 -4.479 -14.122 1.00 89.31 86 GLN A C 1
ATOM 669 O O . GLN A 1 86 ? 12.185 -4.582 -14.872 1.00 89.31 86 GLN A O 1
ATOM 674 N N . LEU A 1 87 ? 11.131 -3.494 -13.224 1.00 88.25 87 LEU A N 1
ATOM 675 C CA . LEU A 1 87 ? 12.203 -2.512 -13.037 1.00 88.25 87 LEU A CA 1
ATOM 676 C C . LEU A 1 87 ? 13.539 -3.194 -12.700 1.00 88.25 87 LEU A C 1
ATOM 678 O O . LEU A 1 87 ? 14.591 -2.763 -13.161 1.00 88.25 87 LEU A O 1
ATOM 682 N N . CYS A 1 88 ? 13.498 -4.283 -11.935 1.00 86.25 88 CYS A N 1
ATOM 683 C CA . CYS A 1 88 ? 14.669 -5.068 -11.574 1.00 86.25 88 CYS A CA 1
ATOM 684 C C . CYS A 1 88 ? 15.223 -5.952 -12.703 1.00 86.25 88 CYS A C 1
ATOM 686 O O . CYS A 1 88 ? 16.438 -6.153 -12.759 1.00 86.25 88 CYS A O 1
ATOM 688 N N . THR A 1 89 ? 14.376 -6.529 -13.563 1.00 86.81 89 THR A N 1
ATOM 689 C CA . THR A 1 89 ? 14.830 -7.390 -14.670 1.00 86.81 89 THR A CA 1
ATOM 690 C C . THR A 1 89 ? 15.219 -6.589 -15.902 1.00 86.81 89 THR A C 1
ATOM 692 O O . THR A 1 89 ? 16.277 -6.832 -16.482 1.00 86.81 89 THR A O 1
ATOM 695 N N . ASP A 1 90 ? 14.379 -5.629 -16.277 1.00 86.75 90 ASP A N 1
ATOM 696 C CA . ASP A 1 90 ? 14.402 -4.992 -17.593 1.00 86.75 90 ASP A CA 1
ATOM 697 C C . ASP A 1 90 ? 14.891 -3.540 -17.507 1.00 86.75 90 ASP A C 1
ATOM 699 O O . ASP A 1 90 ? 15.221 -2.923 -18.523 1.00 86.75 90 ASP A O 1
ATOM 703 N N . GLY A 1 91 ? 14.945 -2.974 -16.297 1.00 84.38 91 GLY A N 1
ATOM 704 C CA . GLY A 1 91 ? 15.325 -1.580 -16.061 1.00 84.38 91 GLY A CA 1
ATOM 705 C C . GLY A 1 91 ? 14.252 -0.565 -16.458 1.00 84.38 91 GLY A C 1
ATOM 706 O O . GLY A 1 91 ? 14.504 0.633 -16.361 1.00 84.38 91 GLY A O 1
ATOM 707 N N . HIS A 1 92 ? 13.084 -1.025 -16.911 1.00 89.69 92 HIS A N 1
ATOM 708 C CA . HIS A 1 92 ? 11.973 -0.190 -17.356 1.00 89.69 92 HIS A CA 1
ATOM 709 C C . HIS A 1 92 ? 10.623 -0.879 -17.103 1.00 89.69 92 HIS A C 1
ATOM 711 O O . HIS A 1 92 ? 10.553 -2.094 -16.915 1.00 89.69 92 HIS A O 1
ATOM 717 N N . ILE A 1 93 ? 9.545 -0.097 -17.083 1.00 91.56 93 ILE A N 1
ATOM 718 C CA . ILE A 1 93 ? 8.169 -0.576 -16.921 1.00 91.56 93 ILE A CA 1
ATOM 719 C C . ILE A 1 93 ? 7.588 -0.866 -18.306 1.00 91.56 93 ILE A C 1
ATOM 721 O O . ILE A 1 93 ? 7.580 -0.009 -19.192 1.00 91.56 93 ILE A O 1
ATOM 725 N N . SER A 1 94 ? 7.076 -2.080 -18.502 1.00 91.00 94 SER A N 1
ATOM 726 C CA . SER A 1 94 ? 6.430 -2.455 -19.762 1.00 91.00 94 SER A CA 1
ATOM 727 C C . SER A 1 94 ? 5.103 -1.712 -19.981 1.00 91.00 94 SER A C 1
ATOM 729 O O . SER A 1 94 ? 4.468 -1.223 -19.048 1.00 91.00 94 SER A O 1
ATOM 731 N N . GLN A 1 95 ? 4.631 -1.679 -21.231 1.00 93.00 95 GLN A N 1
ATOM 732 C CA . GLN A 1 95 ? 3.353 -1.041 -21.586 1.00 93.00 95 GLN A CA 1
ATOM 733 C C . GLN A 1 95 ? 2.141 -1.653 -20.867 1.00 93.00 95 GLN A C 1
ATOM 735 O O . GLN A 1 95 ? 1.147 -0.963 -20.669 1.00 93.00 95 GLN A O 1
ATOM 740 N N . GLU A 1 96 ? 2.224 -2.924 -20.464 1.00 93.44 96 GLU A N 1
ATOM 741 C CA . GLU A 1 96 ? 1.173 -3.608 -19.706 1.00 93.44 96 GLU A CA 1
ATOM 742 C C . GLU A 1 96 ? 0.958 -2.971 -18.328 1.00 93.44 96 GLU A C 1
ATOM 744 O O . GLU A 1 96 ? -0.180 -2.730 -17.938 1.00 93.44 96 GLU A O 1
ATOM 749 N N . TYR A 1 97 ? 2.045 -2.638 -17.625 1.00 93.25 97 TYR A N 1
ATOM 750 C CA . TYR A 1 97 ? 1.997 -2.107 -16.259 1.00 93.25 97 TYR A CA 1
ATOM 751 C C . TYR A 1 97 ? 2.105 -0.583 -16.183 1.00 93.25 97 TYR A C 1
ATOM 753 O O . TYR A 1 97 ? 1.937 -0.004 -15.108 1.00 93.25 97 TYR A O 1
ATOM 761 N N . LEU A 1 98 ? 2.370 0.093 -17.303 1.00 93.31 98 LEU A N 1
ATOM 762 C CA . LEU A 1 98 ? 2.473 1.550 -17.343 1.00 93.31 98 LEU A CA 1
ATOM 763 C C . LEU A 1 98 ? 1.198 2.262 -16.838 1.00 93.31 98 LEU A C 1
ATOM 765 O O . LEU A 1 98 ? 1.342 3.213 -16.067 1.00 93.31 98 LEU A O 1
ATOM 769 N N . PRO A 1 99 ? -0.036 1.829 -17.179 1.00 95.00 99 PRO A N 1
ATOM 770 C CA . PRO A 1 99 ? -1.246 2.445 -16.634 1.00 95.00 99 PRO A CA 1
ATOM 771 C C . PRO A 1 99 ? -1.328 2.355 -15.106 1.00 95.00 99 PRO A C 1
ATOM 773 O O . PRO A 1 99 ? -1.644 3.351 -14.454 1.00 95.00 99 PRO A O 1
ATOM 776 N N . ASP A 1 100 ? -0.994 1.197 -14.530 1.00 94.56 100 ASP A N 1
ATOM 777 C CA . ASP A 1 100 ? -0.988 0.997 -13.079 1.00 94.56 100 ASP A CA 1
ATOM 778 C C . ASP A 1 100 ? 0.112 1.823 -12.405 1.00 94.56 100 ASP A C 1
ATOM 780 O O . ASP A 1 100 ? -0.121 2.463 -11.383 1.00 94.56 100 ASP A O 1
ATOM 784 N N . ALA A 1 101 ? 1.301 1.878 -13.005 1.00 94.12 101 ALA A N 1
ATOM 785 C CA . ALA A 1 101 ? 2.417 2.693 -12.540 1.00 94.12 101 ALA A CA 1
ATOM 786 C C . ALA A 1 101 ? 2.055 4.189 -12.473 1.00 94.12 101 ALA A C 1
ATOM 788 O O . ALA A 1 101 ? 2.292 4.849 -11.458 1.00 94.12 101 ALA A O 1
ATOM 789 N N . VAL A 1 102 ? 1.422 4.707 -13.530 1.00 93.19 102 VAL A N 1
ATOM 790 C CA . VAL A 1 102 ? 0.912 6.085 -13.596 1.00 93.19 102 VAL A CA 1
ATOM 791 C C . VAL A 1 102 ? -0.202 6.301 -12.569 1.00 93.19 102 VAL A C 1
ATOM 793 O O . VAL A 1 102 ? -0.238 7.333 -11.896 1.00 93.19 102 VAL A O 1
ATOM 796 N N . TRP A 1 103 ? -1.092 5.323 -12.389 1.00 92.06 103 TRP A N 1
ATOM 797 C CA . TRP A 1 103 ? -2.135 5.404 -11.370 1.00 92.06 103 TRP A CA 1
ATOM 798 C C . TRP A 1 103 ? -1.540 5.490 -9.963 1.00 92.06 103 TRP A C 1
ATOM 800 O O . TRP A 1 103 ? -1.948 6.358 -9.191 1.00 92.06 103 TRP A O 1
ATOM 810 N N . ILE A 1 104 ? -0.561 4.640 -9.638 1.00 91.94 104 ILE A N 1
ATOM 811 C CA . ILE A 1 104 ? 0.134 4.621 -8.343 1.00 91.94 104 ILE A CA 1
ATOM 812 C C . ILE A 1 104 ? 0.827 5.955 -8.097 1.00 91.94 104 ILE A C 1
ATOM 814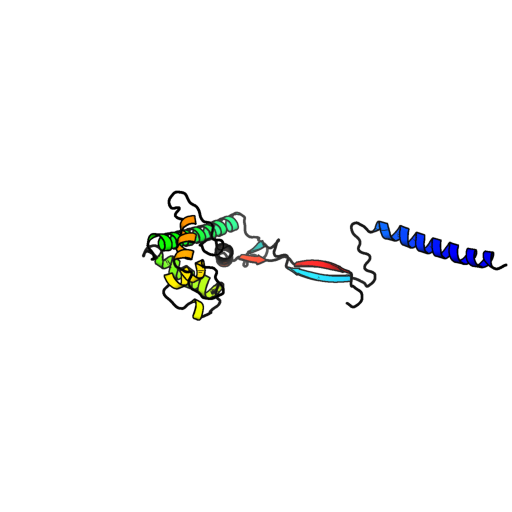 O O . ILE A 1 104 ? 0.692 6.519 -7.009 1.00 91.94 104 ILE A O 1
ATOM 818 N N . GLN A 1 105 ? 1.519 6.478 -9.110 1.00 90.56 105 GLN A N 1
ATOM 819 C CA . GLN A 1 105 ? 2.141 7.791 -9.053 1.00 90.56 105 GLN A CA 1
ATOM 820 C C . GLN A 1 105 ? 1.117 8.857 -8.642 1.00 90.56 105 GLN A C 1
ATOM 822 O O . GLN A 1 105 ? 1.270 9.480 -7.594 1.00 90.56 105 GLN A O 1
ATOM 827 N N . HIS A 1 106 ? 0.047 9.034 -9.413 1.00 88.38 106 HIS A N 1
ATOM 828 C CA . HIS A 1 106 ? -0.872 10.148 -9.190 1.00 88.38 106 HIS A CA 1
ATOM 829 C C . HIS A 1 106 ? -1.789 9.957 -7.977 1.00 88.38 106 HIS A C 1
ATOM 831 O O . HIS A 1 106 ? -2.071 10.909 -7.255 1.00 88.38 106 HIS A O 1
ATOM 837 N N . ASN A 1 107 ? -2.278 8.746 -7.710 1.00 85.94 107 ASN A N 1
ATOM 838 C CA . ASN A 1 107 ? -3.284 8.532 -6.665 1.00 85.94 107 ASN A CA 1
ATOM 839 C C . ASN A 1 107 ? -2.661 8.269 -5.298 1.00 85.94 107 ASN A C 1
ATOM 841 O O . ASN A 1 107 ? -3.150 8.790 -4.297 1.00 85.94 107 ASN A O 1
ATOM 845 N N . TYR A 1 108 ? -1.572 7.505 -5.250 1.00 88.69 108 TYR A N 1
ATOM 846 C CA . TYR A 1 108 ? -0.920 7.168 -3.993 1.00 88.69 108 TYR A CA 1
ATOM 847 C C . TYR A 1 108 ? 0.280 8.076 -3.709 1.00 88.69 108 TYR A C 1
ATOM 849 O O . TYR A 1 108 ? 0.319 8.741 -2.675 1.00 88.69 108 TYR A O 1
ATOM 857 N N . ILE A 1 109 ? 1.256 8.149 -4.615 1.00 88.19 109 ILE A N 1
ATOM 858 C CA . ILE A 1 109 ? 2.528 8.824 -4.324 1.00 88.19 109 ILE A CA 1
ATOM 859 C C . ILE A 1 109 ? 2.332 10.342 -4.201 1.00 88.19 109 ILE A C 1
ATOM 861 O O . ILE A 1 109 ? 2.720 10.939 -3.198 1.00 88.19 109 ILE A O 1
ATOM 865 N N . GLU A 1 110 ? 1.696 10.962 -5.192 1.00 85.06 110 GLU A N 1
ATOM 866 C CA . GLU A 1 110 ? 1.494 12.414 -5.255 1.00 85.06 110 GLU A CA 1
ATOM 867 C C . GLU A 1 110 ? 0.516 12.924 -4.194 1.00 85.06 110 GLU A C 1
ATOM 869 O O . GLU A 1 110 ? 0.790 13.908 -3.495 1.00 85.06 110 GLU A O 1
ATOM 874 N N . ASN A 1 111 ? -0.630 12.252 -4.077 1.00 79.88 111 ASN A N 1
ATOM 875 C CA . ASN A 1 111 ? -1.748 12.729 -3.269 1.00 79.88 111 ASN A CA 1
ATOM 876 C C . ASN A 1 111 ? -1.694 12.275 -1.807 1.00 79.88 111 ASN A C 1
ATOM 878 O O . ASN A 1 111 ? -2.218 12.985 -0.950 1.00 79.88 111 ASN A O 1
ATOM 882 N N . TYR A 1 112 ? -1.079 11.126 -1.510 1.00 82.56 112 TYR A N 1
ATOM 883 C CA . TYR A 1 112 ? -1.089 10.544 -0.166 1.00 82.56 112 TYR A CA 1
ATOM 884 C C . TYR A 1 112 ? 0.305 10.469 0.468 1.00 82.56 112 TYR A C 1
ATOM 886 O O . TYR A 1 112 ? 0.462 10.882 1.613 1.00 82.56 112 TYR A O 1
ATOM 894 N N . TYR A 1 113 ? 1.321 9.989 -0.255 1.00 81.44 113 TYR A N 1
ATOM 895 C CA . TYR A 1 113 ? 2.637 9.715 0.334 1.00 81.44 113 TYR A CA 1
ATOM 896 C C . TYR A 1 113 ? 3.509 10.968 0.497 1.00 81.44 113 TYR A C 1
ATOM 898 O O . TYR A 1 113 ? 3.924 11.297 1.604 1.00 81.44 113 TYR A O 1
ATOM 906 N N . PHE A 1 114 ? 3.780 11.692 -0.593 1.00 75.88 114 PHE A N 1
ATOM 907 C CA . PHE A 1 114 ? 4.646 12.877 -0.561 1.00 75.88 114 PHE A CA 1
ATOM 908 C C . PHE A 1 114 ? 3.905 14.189 -0.315 1.00 75.88 114 PHE A C 1
ATOM 910 O O . PHE A 1 114 ? 4.559 15.208 -0.108 1.00 75.88 114 PHE A O 1
ATOM 917 N N . GLY A 1 115 ? 2.569 14.183 -0.369 1.00 66.69 115 GLY A N 1
ATOM 918 C CA . GLY A 1 115 ? 1.731 15.359 -0.142 1.00 66.69 115 GLY A CA 1
ATOM 919 C C . GLY A 1 115 ? 2.172 16.572 -0.966 1.00 66.69 115 GLY A C 1
ATOM 920 O O . GLY A 1 115 ? 2.791 17.483 -0.434 1.00 66.69 115 GLY A O 1
ATOM 921 N N . LYS A 1 116 ? 1.881 16.605 -2.271 1.00 63.72 116 LYS A N 1
ATOM 922 C CA . LYS A 1 116 ? 2.218 17.721 -3.192 1.00 63.72 116 LYS A CA 1
ATOM 923 C C . LYS A 1 116 ? 3.684 18.214 -3.181 1.00 63.72 116 LYS A C 1
ATOM 925 O O . LYS A 1 116 ? 3.952 19.278 -3.739 1.00 63.72 116 LYS A O 1
ATOM 930 N N . SER A 1 117 ? 4.636 17.485 -2.594 1.00 69.62 117 SER A N 1
ATOM 931 C CA . SER A 1 117 ? 6.057 17.848 -2.657 1.00 69.62 117 SER A CA 1
ATOM 932 C C . SER A 1 117 ? 6.575 17.716 -4.091 1.00 69.62 117 SER A C 1
ATOM 934 O O . SER A 1 117 ? 6.692 16.616 -4.624 1.00 69.62 117 SER A O 1
ATOM 936 N N . THR A 1 118 ? 6.871 18.842 -4.738 1.00 66.00 118 THR A N 1
ATOM 937 C CA . THR A 1 118 ? 7.207 18.899 -6.171 1.00 66.00 118 THR A CA 1
ATOM 938 C C . THR A 1 118 ? 8.592 18.334 -6.500 1.00 66.00 118 THR A C 1
ATOM 940 O O . THR A 1 118 ? 8.797 17.804 -7.591 1.00 66.00 118 THR A O 1
ATOM 943 N N . GLU A 1 119 ? 9.537 18.387 -5.562 1.00 70.50 119 GLU A N 1
ATOM 944 C CA . GLU A 1 119 ? 10.903 17.874 -5.741 1.00 70.50 119 GLU A CA 1
ATOM 945 C C . GLU A 1 119 ? 10.923 16.343 -5.881 1.00 70.50 119 GLU A C 1
ATOM 947 O O . GLU A 1 119 ? 11.530 15.786 -6.804 1.00 70.50 119 GLU A O 1
ATOM 952 N N . LYS A 1 120 ? 10.146 15.655 -5.036 1.00 69.06 120 LYS A N 1
ATOM 953 C CA . LYS A 1 120 ? 10.051 14.186 -5.026 1.00 69.06 120 LYS A CA 1
ATOM 954 C C . LYS A 1 120 ? 9.275 13.624 -6.222 1.00 69.06 120 LYS A C 1
ATOM 956 O O . LYS A 1 120 ? 9.436 12.457 -6.572 1.00 69.06 120 LYS A O 1
ATOM 961 N N . LEU A 1 121 ? 8.497 14.477 -6.888 1.00 76.12 121 LEU A N 1
ATOM 962 C CA . LEU A 1 121 ? 7.670 14.163 -8.057 1.00 76.12 121 LEU A CA 1
ATOM 963 C C . LEU A 1 121 ? 8.322 14.552 -9.389 1.00 76.12 121 LEU A C 1
ATOM 965 O O . LEU A 1 121 ? 7.700 14.449 -10.442 1.00 76.12 121 LEU A O 1
ATOM 969 N N . THR A 1 122 ? 9.579 14.997 -9.366 1.00 82.19 122 THR A N 1
ATOM 970 C CA . THR A 1 122 ? 10.314 15.321 -10.590 1.00 82.19 122 THR A CA 1
ATOM 971 C C . THR A 1 122 ? 10.956 14.064 -11.182 1.00 82.19 122 THR A C 1
ATOM 973 O O . THR A 1 122 ? 11.751 13.390 -10.512 1.00 82.19 122 THR A O 1
ATOM 976 N N . GLY A 1 123 ? 10.640 13.779 -12.449 1.00 86.00 123 GLY A N 1
ATOM 977 C CA . GLY A 1 123 ? 11.220 12.688 -13.234 1.00 86.00 123 GLY A CA 1
ATOM 978 C C . GLY A 1 123 ? 10.199 11.979 -14.124 1.00 86.00 123 GLY A C 1
ATOM 979 O O . GLY A 1 123 ? 9.047 12.396 -14.231 1.00 86.00 123 GLY A O 1
ATOM 980 N N . THR A 1 124 ? 10.627 10.894 -14.766 1.00 89.75 124 THR A N 1
ATOM 981 C CA . THR A 1 124 ? 9.719 9.928 -15.401 1.00 89.75 124 THR A CA 1
ATOM 982 C C . THR A 1 124 ? 8.974 9.113 -14.338 1.00 89.75 124 THR A C 1
ATOM 984 O O . THR A 1 124 ? 9.417 9.023 -13.191 1.00 89.75 124 THR A O 1
ATOM 987 N N . THR A 1 125 ? 7.869 8.461 -14.709 1.00 90.00 125 THR A N 1
ATOM 988 C CA . THR A 1 125 ? 7.114 7.573 -13.805 1.00 90.00 125 THR A CA 1
ATOM 989 C C . THR A 1 125 ? 7.999 6.507 -13.154 1.00 90.00 125 THR A C 1
ATOM 991 O O . THR A 1 125 ? 7.890 6.253 -11.959 1.00 90.00 125 THR A O 1
ATOM 994 N N . GLU A 1 126 ? 8.945 5.942 -13.902 1.00 89.94 126 GLU A N 1
ATOM 995 C CA . GLU A 1 126 ? 9.920 4.967 -13.397 1.00 89.94 126 GLU A CA 1
ATOM 996 C C . GLU A 1 126 ? 10.846 5.567 -12.340 1.0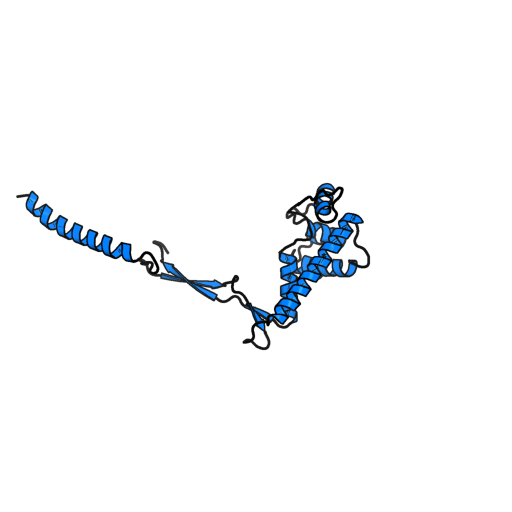0 89.94 126 GLU A C 1
ATOM 998 O O . GLU A 1 126 ? 11.097 4.948 -11.306 1.00 89.94 126 GLU A O 1
ATOM 1003 N N . GLN A 1 127 ? 11.336 6.788 -12.573 1.00 86.38 127 GLN A N 1
ATOM 1004 C CA . GLN A 1 127 ? 12.187 7.497 -11.620 1.00 86.38 127 GLN A CA 1
ATOM 1005 C C . GLN A 1 127 ? 11.424 7.809 -10.333 1.00 86.38 127 GLN A C 1
ATOM 1007 O O . GLN A 1 127 ? 11.955 7.599 -9.244 1.00 86.38 127 GLN A O 1
ATOM 1012 N N . ILE A 1 128 ? 10.175 8.266 -10.450 1.00 87.56 128 ILE A N 1
ATOM 1013 C CA . ILE A 1 128 ? 9.317 8.575 -9.302 1.00 87.56 128 ILE A CA 1
ATOM 1014 C C . ILE A 1 128 ? 9.009 7.301 -8.504 1.00 87.56 128 ILE A C 1
ATOM 1016 O O . ILE A 1 128 ? 9.159 7.291 -7.283 1.00 87.56 128 ILE A O 1
ATOM 1020 N N . LEU A 1 129 ? 8.656 6.202 -9.175 1.00 88.69 129 LEU A N 1
ATOM 1021 C CA . LEU A 1 129 ? 8.416 4.911 -8.524 1.00 88.69 129 LEU A CA 1
ATOM 1022 C C . LEU A 1 129 ? 9.674 4.347 -7.868 1.00 88.69 129 LEU A C 1
ATOM 1024 O O . LEU A 1 129 ? 9.604 3.857 -6.747 1.00 88.69 129 LEU A O 1
ATOM 1028 N N . THR A 1 130 ? 10.830 4.451 -8.520 1.00 85.56 130 THR A N 1
ATOM 1029 C CA . THR A 1 130 ? 12.103 3.988 -7.952 1.00 85.56 130 THR A CA 1
ATOM 1030 C C . THR A 1 130 ? 12.458 4.768 -6.687 1.00 85.56 130 THR A C 1
ATOM 1032 O O . THR A 1 130 ? 12.859 4.161 -5.697 1.00 85.56 130 THR A O 1
ATOM 1035 N N . LYS A 1 131 ? 12.263 6.096 -6.681 1.00 81.81 131 LYS A N 1
ATOM 1036 C CA . LYS A 1 131 ? 12.422 6.933 -5.477 1.00 81.81 131 LYS A CA 1
ATOM 1037 C C . LYS A 1 131 ? 11.470 6.501 -4.365 1.00 81.81 131 LYS A C 1
ATOM 1039 O O . LYS A 1 131 ? 11.888 6.337 -3.224 1.00 81.81 131 LYS A O 1
ATOM 1044 N N . PHE A 1 132 ? 10.201 6.290 -4.704 1.00 84.50 132 PHE A N 1
ATOM 1045 C CA . PHE A 1 132 ? 9.190 5.825 -3.760 1.00 84.50 132 PHE A CA 1
ATOM 1046 C C . PHE A 1 132 ? 9.557 4.470 -3.132 1.00 84.50 132 PHE A C 1
ATOM 1048 O O . PHE A 1 132 ? 9.500 4.317 -1.914 1.00 84.50 132 PHE A O 1
ATOM 1055 N N . LEU A 1 133 ? 9.993 3.512 -3.950 1.00 84.44 133 LEU A N 1
ATOM 1056 C CA . LEU A 1 133 ? 10.378 2.167 -3.518 1.00 84.44 133 LEU A CA 1
ATOM 1057 C C . LEU A 1 133 ? 11.667 2.145 -2.696 1.00 84.44 133 LEU A C 1
ATOM 1059 O O . LEU A 1 133 ? 11.927 1.146 -2.036 1.00 84.44 133 LEU A O 1
ATOM 1063 N N . ALA A 1 134 ? 12.469 3.210 -2.738 1.00 77.25 134 ALA A N 1
ATOM 1064 C CA . ALA A 1 134 ? 13.743 3.299 -2.038 1.00 77.25 134 ALA A CA 1
ATOM 1065 C C . ALA A 1 134 ? 13.652 3.784 -0.583 1.00 77.25 134 ALA A C 1
ATOM 1067 O O . ALA A 1 134 ? 14.696 3.833 0.061 1.00 77.25 134 ALA A O 1
ATOM 1068 N N . TYR A 1 135 ? 12.454 4.170 -0.106 1.00 64.50 135 TYR A N 1
ATOM 1069 C CA . TYR A 1 135 ? 12.160 4.630 1.265 1.00 64.50 135 TYR A CA 1
ATOM 1070 C C . TYR A 1 135 ? 13.293 5.468 1.906 1.00 64.50 135 TYR A C 1
ATOM 1072 O O . TYR A 1 135 ? 13.639 5.281 3.069 1.00 64.50 135 TYR A O 1
ATOM 1080 N N . ASP A 1 136 ? 13.918 6.370 1.139 1.00 59.69 136 ASP A N 1
ATOM 1081 C CA . ASP A 1 136 ? 15.034 7.194 1.612 1.00 59.69 136 ASP A CA 1
ATOM 1082 C C . ASP A 1 136 ? 14.554 8.638 1.769 1.00 59.69 136 ASP A C 1
ATOM 1084 O O . ASP A 1 136 ? 14.127 9.289 0.810 1.00 59.69 136 ASP A O 1
ATOM 1088 N N . ASP A 1 137 ? 14.605 9.139 3.000 1.00 51.84 137 ASP A N 1
ATOM 1089 C CA . ASP A 1 137 ? 14.184 10.498 3.334 1.00 51.84 137 ASP A CA 1
ATOM 1090 C C . ASP A 1 137 ? 15.112 11.568 2.732 1.00 51.84 137 ASP A C 1
ATOM 1092 O O . ASP A 1 137 ? 14.708 12.727 2.638 1.00 51.84 137 ASP A O 1
ATOM 1096 N N . ASN A 1 138 ? 16.316 11.193 2.272 1.00 52.34 138 ASN A N 1
ATOM 1097 C CA . ASN A 1 138 ? 17.356 12.124 1.821 1.00 52.34 138 ASN A CA 1
ATOM 1098 C C . ASN A 1 138 ? 17.335 12.463 0.318 1.00 52.34 138 ASN A C 1
ATOM 1100 O O . ASN A 1 138 ? 18.336 12.966 -0.189 1.00 52.34 138 ASN A O 1
ATOM 1104 N N . ASP A 1 139 ? 16.256 12.154 -0.410 1.00 51.69 139 ASP A N 1
ATOM 1105 C CA . ASP A 1 139 ? 16.073 12.460 -1.848 1.00 51.69 139 ASP A CA 1
ATOM 1106 C C . ASP A 1 139 ? 17.139 11.908 -2.811 1.00 51.69 139 ASP A C 1
ATOM 1108 O O . ASP A 1 139 ? 17.090 12.124 -4.027 1.00 51.69 139 ASP A O 1
ATOM 1112 N N . ASN A 1 140 ? 18.074 11.111 -2.301 1.00 55.75 140 ASN A N 1
ATOM 1113 C CA . ASN A 1 140 ? 19.070 10.446 -3.112 1.00 55.75 140 ASN A CA 1
ATOM 1114 C C . ASN A 1 140 ? 18.420 9.261 -3.818 1.00 55.75 140 ASN A C 1
ATOM 1116 O O . ASN A 1 140 ? 17.858 8.368 -3.183 1.00 55.75 140 ASN A O 1
ATOM 1120 N N . PHE A 1 141 ? 18.539 9.227 -5.147 1.00 61.56 141 PHE A N 1
ATOM 1121 C CA . PHE A 1 141 ? 18.253 8.011 -5.897 1.00 61.56 141 PHE A CA 1
ATOM 1122 C C . PHE A 1 141 ? 19.021 6.845 -5.259 1.00 61.56 141 PHE A C 1
ATOM 1124 O O . PHE A 1 141 ? 20.210 7.005 -4.946 1.00 61.56 141 PHE A O 1
ATOM 1131 N N . PRO A 1 142 ? 18.385 5.675 -5.067 1.00 68.06 142 PRO A N 1
ATOM 1132 C CA . PRO A 1 142 ? 19.122 4.513 -4.607 1.00 68.06 142 PRO A CA 1
ATOM 1133 C C . PRO A 1 142 ? 20.268 4.272 -5.590 1.00 68.06 142 PRO A C 1
ATOM 1135 O O . PRO A 1 142 ? 20.069 4.291 -6.807 1.00 68.06 142 PRO A O 1
ATOM 1138 N N . SER A 1 143 ? 21.484 4.070 -5.079 1.00 69.25 143 SER A N 1
ATOM 1139 C CA . SER A 1 143 ? 22.586 3.677 -5.952 1.00 69.25 143 SER A CA 1
ATOM 1140 C C . SER A 1 143 ? 22.204 2.395 -6.696 1.00 69.25 143 SER A C 1
ATOM 1142 O O . SER A 1 143 ? 21.476 1.551 -6.165 1.00 69.25 143 SER A O 1
ATOM 1144 N N . VAL A 1 144 ? 22.711 2.231 -7.919 1.00 70.31 144 VAL A N 1
ATOM 1145 C CA . VAL A 1 144 ? 22.455 1.041 -8.752 1.00 70.31 144 VAL A CA 1
ATOM 1146 C C . VAL A 1 144 ? 22.723 -0.252 -7.967 1.00 70.31 144 VAL A C 1
ATOM 1148 O O . VAL A 1 144 ? 21.938 -1.194 -8.024 1.00 70.31 144 VAL A O 1
ATOM 1151 N N . ASP A 1 145 ? 23.765 -0.265 -7.136 1.00 73.38 145 ASP A N 1
ATOM 1152 C CA . ASP A 1 145 ? 24.091 -1.389 -6.255 1.00 73.38 145 ASP A CA 1
ATOM 1153 C C . ASP A 1 145 ? 23.035 -1.661 -5.174 1.00 73.38 145 ASP A C 1
ATOM 1155 O O . ASP A 1 145 ? 22.753 -2.824 -4.878 1.00 73.38 145 ASP A O 1
ATOM 1159 N N . ARG A 1 146 ? 22.451 -0.618 -4.565 1.00 75.31 146 ARG A N 1
ATOM 1160 C CA . ARG A 1 146 ? 21.374 -0.774 -3.570 1.00 75.31 146 ARG A CA 1
ATOM 1161 C C . ARG A 1 146 ? 20.124 -1.358 -4.224 1.00 75.31 146 ARG A C 1
ATOM 1163 O O . ARG A 1 146 ? 19.548 -2.297 -3.677 1.00 75.31 146 ARG A O 1
ATOM 1170 N N . LEU A 1 147 ? 19.753 -0.858 -5.405 1.00 76.94 147 LEU A N 1
ATOM 1171 C CA . LEU A 1 147 ? 18.618 -1.381 -6.163 1.00 76.94 147 LEU A CA 1
ATOM 1172 C C . LEU A 1 147 ? 18.850 -2.847 -6.557 1.00 76.94 147 LEU A C 1
ATOM 1174 O O . LEU A 1 147 ? 18.026 -3.696 -6.237 1.00 76.94 147 LEU A O 1
ATOM 1178 N N . ASN A 1 148 ? 20.017 -3.178 -7.122 1.00 78.31 148 ASN A N 1
ATOM 1179 C CA . ASN A 1 148 ? 20.378 -4.549 -7.500 1.00 78.31 148 ASN A CA 1
ATOM 1180 C C . ASN A 1 148 ? 20.308 -5.536 -6.323 1.00 78.31 148 ASN A C 1
ATOM 1182 O O . ASN A 1 148 ? 19.827 -6.661 -6.476 1.00 78.31 148 ASN A O 1
ATOM 1186 N N . LYS A 1 149 ? 20.761 -5.126 -5.131 1.00 77.00 149 LYS A N 1
ATOM 1187 C CA . LYS A 1 149 ? 20.661 -5.950 -3.915 1.00 77.00 149 LYS A CA 1
ATOM 1188 C C . LYS A 1 149 ? 19.214 -6.144 -3.467 1.00 77.00 149 LYS A C 1
ATOM 1190 O O . LYS A 1 149 ? 18.858 -7.246 -3.064 1.00 77.00 149 LYS A O 1
ATOM 1195 N N . ALA A 1 150 ? 18.378 -5.112 -3.553 1.00 80.12 150 ALA A N 1
ATOM 1196 C CA . ALA A 1 150 ? 16.955 -5.220 -3.234 1.00 80.12 150 ALA A CA 1
ATOM 1197 C C . ALA A 1 150 ? 16.210 -6.133 -4.225 1.00 80.12 150 ALA A C 1
ATOM 1199 O O . ALA A 1 150 ? 15.386 -6.956 -3.821 1.00 80.12 150 ALA A O 1
ATOM 1200 N N . CYS A 1 151 ? 16.563 -6.056 -5.510 1.00 83.31 151 CYS A N 1
ATOM 1201 C CA . CYS A 1 151 ? 16.023 -6.906 -6.568 1.00 83.31 151 CYS A CA 1
ATOM 1202 C C . CYS A 1 151 ? 16.267 -8.399 -6.320 1.00 83.31 151 CYS A C 1
ATOM 1204 O O . CYS A 1 151 ? 15.388 -9.216 -6.591 1.00 83.31 151 CYS A O 1
ATOM 1206 N N . ALA A 1 152 ? 17.411 -8.768 -5.735 1.00 81.19 152 ALA A N 1
ATOM 1207 C CA . ALA A 1 152 ? 17.751 -10.162 -5.447 1.00 81.19 152 ALA A CA 1
ATOM 1208 C C . ALA A 1 152 ? 16.790 -10.852 -4.456 1.00 81.19 152 ALA A C 1
ATOM 1210 O O . ALA A 1 152 ? 16.760 -12.078 -4.377 1.00 81.19 152 ALA A O 1
ATOM 1211 N N . ARG A 1 153 ? 15.969 -10.090 -3.719 1.00 78.56 153 ARG A N 1
ATOM 1212 C CA . ARG A 1 153 ? 14.883 -10.643 -2.897 1.00 78.56 153 ARG A CA 1
ATOM 1213 C C . ARG A 1 153 ? 13.751 -11.247 -3.730 1.00 78.56 153 ARG A C 1
ATOM 1215 O O . ARG A 1 153 ? 13.155 -12.235 -3.313 1.00 78.56 153 ARG A O 1
ATOM 1222 N N . TYR A 1 154 ? 13.432 -10.618 -4.858 1.00 78.38 154 TYR A N 1
ATOM 1223 C CA . TYR A 1 154 ? 12.279 -10.952 -5.701 1.00 78.38 154 TYR A CA 1
ATOM 1224 C C . TYR A 1 154 ? 12.695 -11.738 -6.946 1.00 78.38 154 TYR A C 1
ATOM 1226 O O . TYR A 1 154 ? 11.917 -12.533 -7.462 1.00 78.38 154 TYR A O 1
ATOM 1234 N N . ILE A 1 155 ? 13.943 -11.565 -7.386 1.00 79.19 155 ILE A N 1
ATOM 1235 C CA . ILE A 1 155 ? 14.570 -12.307 -8.481 1.00 79.19 155 ILE A CA 1
ATOM 1236 C C . ILE A 1 155 ? 15.887 -12.884 -7.942 1.00 79.19 155 ILE A C 1
ATOM 1238 O O . ILE A 1 155 ? 16.954 -12.293 -8.144 1.00 79.19 155 ILE A O 1
ATOM 1242 N N . PRO A 1 156 ? 15.840 -13.997 -7.191 1.00 72.88 156 PRO A N 1
ATOM 1243 C CA . PRO A 1 156 ? 17.045 -14.585 -6.625 1.00 72.88 156 PRO A CA 1
ATOM 1244 C C . PRO A 1 156 ? 17.989 -15.034 -7.741 1.00 72.88 156 PRO A C 1
ATOM 1246 O O . PRO A 1 156 ? 17.627 -15.845 -8.594 1.00 72.88 156 PRO A O 1
ATOM 1249 N N . LYS A 1 157 ? 19.226 -14.534 -7.706 1.00 68.31 157 LYS A N 1
ATOM 1250 C CA . LYS A 1 157 ? 20.337 -15.084 -8.490 1.00 68.31 157 LYS A CA 1
ATOM 1251 C C . LYS A 1 157 ? 21.055 -16.118 -7.632 1.00 68.31 157 LYS A C 1
ATOM 1253 O O . LYS A 1 157 ? 21.336 -15.861 -6.463 1.00 68.31 157 LYS A O 1
ATOM 1258 N N . ASP A 1 158 ? 21.285 -17.300 -8.195 1.00 73.75 158 ASP A N 1
ATOM 1259 C CA . ASP A 1 158 ? 22.028 -18.393 -7.549 1.00 73.75 158 ASP A CA 1
ATOM 1260 C C . ASP A 1 158 ? 21.471 -18.831 -6.177 1.00 73.75 158 ASP A C 1
ATOM 1262 O O . ASP A 1 158 ? 22.190 -19.349 -5.327 1.00 73.75 158 ASP A O 1
ATOM 1266 N N . GLY A 1 159 ? 20.171 -18.613 -5.940 1.00 69.94 159 GLY A N 1
ATOM 1267 C CA . GLY A 1 159 ? 19.503 -18.955 -4.680 1.00 69.94 159 GLY A CA 1
ATOM 1268 C C . GLY A 1 159 ? 19.829 -18.030 -3.501 1.00 69.94 159 GLY A C 1
ATOM 1269 O O . GLY A 1 159 ? 19.393 -18.306 -2.383 1.00 69.94 159 GLY A O 1
ATOM 1270 N N . ILE A 1 160 ? 20.563 -16.933 -3.721 1.00 67.88 160 ILE A N 1
ATOM 1271 C CA . ILE A 1 160 ? 20.887 -15.968 -2.668 1.00 67.88 160 ILE A CA 1
ATOM 1272 C C . ILE A 1 160 ? 19.758 -14.944 -2.548 1.00 67.88 160 ILE A C 1
ATOM 1274 O O . ILE A 1 160 ? 19.505 -14.157 -3.460 1.00 67.88 160 ILE A O 1
ATOM 1278 N N . LEU A 1 161 ? 19.103 -14.936 -1.387 1.00 67.81 161 LEU A N 1
ATOM 1279 C CA . LEU A 1 161 ? 18.080 -13.962 -1.025 1.00 67.81 161 LEU A CA 1
ATOM 1280 C C . LEU A 1 161 ? 18.703 -12.866 -0.163 1.00 67.81 161 LEU A C 1
ATOM 1282 O O . LEU A 1 161 ? 19.149 -13.119 0.956 1.00 67.81 161 LEU A O 1
ATOM 1286 N N . TYR A 1 162 ? 18.695 -11.635 -0.663 1.00 68.06 162 TYR A N 1
ATOM 1287 C CA . TYR A 1 162 ? 19.056 -10.462 0.126 1.00 68.06 162 TYR A CA 1
ATOM 1288 C C . TYR A 1 162 ? 17.785 -9.807 0.657 1.00 68.06 162 TYR A C 1
ATOM 1290 O O . TYR A 1 162 ? 16.853 -9.557 -0.097 1.00 68.06 162 TYR A O 1
ATOM 1298 N N . HIS A 1 163 ? 17.732 -9.504 1.953 1.00 67.56 163 HIS A N 1
ATOM 1299 C CA . HIS A 1 163 ? 16.676 -8.664 2.509 1.00 67.56 163 HIS A CA 1
ATOM 1300 C C . HIS A 1 163 ? 17.249 -7.275 2.785 1.00 67.56 163 HIS A C 1
ATOM 1302 O O . HIS A 1 163 ? 18.018 -7.100 3.727 1.00 67.56 163 HIS A O 1
ATOM 1308 N N . TYR A 1 164 ? 16.902 -6.305 1.938 1.00 68.88 164 TYR A N 1
ATOM 1309 C CA . TYR A 1 164 ? 17.193 -4.895 2.181 1.00 68.88 164 TYR A CA 1
ATOM 1310 C C . TYR A 1 164 ? 15.922 -4.230 2.724 1.00 68.88 164 TYR A C 1
ATOM 1312 O O . TYR A 1 164 ? 14.963 -4.086 1.969 1.00 68.88 164 TYR A O 1
ATOM 1320 N N . PRO A 1 165 ? 15.872 -3.870 4.019 1.00 64.44 165 PRO A N 1
ATOM 1321 C CA . PRO A 1 165 ? 14.642 -3.384 4.650 1.00 64.44 165 PRO A CA 1
ATOM 1322 C C . PRO A 1 165 ? 14.200 -2.002 4.147 1.00 64.44 165 PRO A C 1
ATOM 1324 O O . PRO A 1 165 ? 13.042 -1.645 4.308 1.00 64.44 165 PRO A O 1
ATOM 1327 N N . GLU A 1 166 ? 15.102 -1.240 3.529 1.00 70.50 166 GLU A N 1
ATOM 1328 C CA . GLU A 1 166 ? 14.843 0.134 3.078 1.00 70.50 166 GLU A CA 1
ATOM 1329 C C . GLU A 1 166 ? 14.381 0.221 1.619 1.00 70.50 166 GLU A C 1
ATOM 1331 O O . GLU A 1 166 ? 13.983 1.290 1.186 1.00 70.50 166 GLU A O 1
ATOM 1336 N N . ILE A 1 167 ? 14.445 -0.864 0.833 1.00 77.50 167 ILE A N 1
ATOM 1337 C CA . ILE A 1 167 ? 14.106 -0.808 -0.596 1.00 77.50 167 ILE A CA 1
ATOM 1338 C C . ILE A 1 167 ? 13.227 -1.989 -0.996 1.00 77.50 167 ILE A C 1
ATOM 1340 O O . ILE A 1 167 ? 13.634 -3.148 -0.884 1.00 77.50 167 ILE A O 1
ATOM 1344 N N . GLY A 1 168 ? 12.046 -1.693 -1.536 1.00 83.69 168 GLY A N 1
ATOM 1345 C CA . GLY A 1 168 ? 11.187 -2.679 -2.178 1.00 83.69 168 GLY A CA 1
ATOM 1346 C C . GLY A 1 168 ? 9.686 -2.382 -2.083 1.00 83.69 168 GLY A C 1
ATOM 1347 O O . GLY A 1 168 ? 9.268 -1.425 -1.440 1.00 83.69 168 GLY A O 1
ATOM 1348 N N . PRO A 1 169 ? 8.859 -3.232 -2.714 1.00 84.88 169 PRO A N 1
ATOM 1349 C CA . PRO A 1 169 ? 7.407 -3.064 -2.822 1.00 84.88 169 PRO A CA 1
ATOM 1350 C C . PRO A 1 169 ? 6.6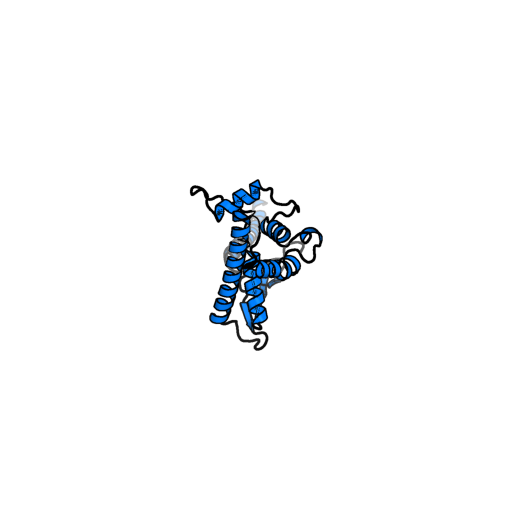31 -3.447 -1.549 1.00 84.88 169 PRO A C 1
ATOM 1352 O O . PRO A 1 169 ? 5.419 -3.247 -1.487 1.00 84.88 169 PRO A O 1
ATOM 1355 N N . ASP A 1 170 ? 7.300 -3.982 -0.523 1.00 82.06 170 ASP A N 1
ATOM 1356 C CA . ASP A 1 170 ? 6.692 -4.303 0.775 1.00 82.06 170 ASP A CA 1
ATOM 1357 C C . ASP A 1 170 ? 6.519 -3.036 1.626 1.00 82.06 170 ASP A C 1
ATOM 1359 O O . ASP A 1 170 ? 7.181 -2.852 2.646 1.00 82.06 170 ASP A O 1
ATOM 1363 N N . ILE A 1 171 ? 5.631 -2.144 1.193 1.00 79.38 171 ILE A N 1
ATOM 1364 C CA . ILE A 1 171 ? 5.381 -0.854 1.841 1.00 79.38 171 ILE A CA 1
ATOM 1365 C C . ILE A 1 171 ? 4.094 -0.980 2.666 1.00 79.38 171 ILE A C 1
ATOM 1367 O O . ILE A 1 171 ? 3.006 -1.000 2.087 1.00 79.38 171 ILE A O 1
ATOM 1371 N N . PRO A 1 172 ? 4.162 -1.057 4.012 1.00 71.50 172 PRO A N 1
ATOM 1372 C CA . PRO A 1 172 ? 2.990 -1.362 4.840 1.00 71.50 172 PRO A CA 1
ATOM 1373 C C . PRO A 1 172 ? 1.835 -0.368 4.662 1.00 71.50 172 PRO A C 1
ATOM 1375 O O . PRO A 1 172 ? 0.665 -0.744 4.708 1.00 71.50 172 PRO A O 1
ATOM 1378 N N . PHE A 1 173 ? 2.158 0.903 4.420 1.00 84.44 173 PHE A N 1
ATOM 1379 C CA . PHE A 1 173 ? 1.171 1.966 4.227 1.00 84.44 173 PHE A CA 1
ATOM 1380 C C . PHE A 1 173 ? 0.454 1.891 2.872 1.00 84.44 173 PHE A C 1
ATOM 1382 O O . PHE A 1 173 ? -0.683 2.343 2.764 1.00 84.44 173 PHE A O 1
ATOM 1389 N N . TYR A 1 174 ? 1.069 1.266 1.865 1.00 88.69 174 TYR A N 1
ATOM 1390 C CA . TYR A 1 174 ? 0.507 1.165 0.520 1.00 88.69 174 TYR A CA 1
ATOM 1391 C C . TYR A 1 174 ? -0.735 0.268 0.499 1.00 88.69 174 TYR A C 1
ATOM 1393 O O . TYR A 1 174 ? -1.804 0.686 0.059 1.00 88.69 174 TYR A O 1
ATOM 1401 N N . THR A 1 175 ? -0.637 -0.936 1.067 1.00 90.94 175 THR A N 1
ATOM 1402 C CA . THR A 1 175 ? -1.777 -1.862 1.155 1.00 90.94 175 THR A CA 1
ATOM 1403 C C . THR A 1 175 ? -2.904 -1.283 2.014 1.00 90.94 175 THR A C 1
ATOM 1405 O O . THR A 1 175 ? -4.077 -1.393 1.656 1.00 90.94 175 THR A O 1
ATOM 1408 N N . ASN A 1 176 ? -2.564 -0.615 3.122 1.00 91.12 176 ASN A N 1
ATOM 1409 C CA . ASN A 1 176 ? -3.557 0.024 3.988 1.00 91.12 176 ASN A CA 1
ATOM 1410 C C . ASN A 1 176 ? -4.323 1.131 3.254 1.00 91.12 176 ASN A C 1
ATOM 1412 O O . ASN A 1 176 ? -5.546 1.176 3.348 1.00 91.12 176 ASN A O 1
ATOM 1416 N N . TYR A 1 177 ? -3.634 1.962 2.469 1.00 91.88 177 TYR A N 1
ATOM 1417 C CA . TYR A 1 177 ? -4.280 2.999 1.669 1.00 91.88 177 TYR A CA 1
ATOM 1418 C C . TYR A 1 177 ? -5.314 2.421 0.699 1.00 91.88 177 TYR A C 1
ATOM 1420 O O . TYR A 1 177 ? -6.450 2.885 0.679 1.00 91.88 177 TYR A O 1
ATOM 1428 N N . TYR A 1 178 ? -4.969 1.388 -0.077 1.00 93.00 178 TYR A N 1
ATOM 1429 C CA . TYR A 1 178 ? -5.925 0.799 -1.026 1.00 93.00 178 TYR A CA 1
ATOM 1430 C C . TYR A 1 178 ? -7.124 0.171 -0.324 1.00 93.00 178 TYR A C 1
ATOM 1432 O O . TYR A 1 178 ? -8.255 0.288 -0.798 1.00 93.00 178 TYR A O 1
ATOM 1440 N N . PHE A 1 179 ? -6.889 -0.461 0.826 1.00 94.75 179 PHE A N 1
ATOM 1441 C CA . PHE A 1 179 ? -7.969 -0.972 1.652 1.00 94.75 179 PHE A CA 1
ATOM 1442 C C . PHE A 1 179 ? -8.907 0.162 2.093 1.00 94.75 179 PHE A C 1
ATOM 1444 O O . PHE A 1 179 ? -10.118 0.063 1.902 1.00 94.75 179 PHE A O 1
ATOM 1451 N N . GLU A 1 180 ? -8.359 1.261 2.617 1.00 93.88 180 GLU A N 1
ATOM 1452 C CA . GLU A 1 180 ? -9.123 2.441 3.036 1.00 93.88 180 GLU A CA 1
ATOM 1453 C C . GLU A 1 180 ? -9.897 3.077 1.874 1.00 93.88 180 GLU A C 1
ATOM 1455 O O . GLU A 1 180 ? -11.091 3.343 2.011 1.00 93.88 180 GLU A O 1
ATOM 1460 N N . GLN A 1 181 ? -9.265 3.260 0.710 1.00 93.56 181 GLN A N 1
ATOM 1461 C CA . GLN A 1 181 ? -9.929 3.807 -0.477 1.00 93.56 181 GLN A CA 1
ATOM 1462 C C . GLN A 1 181 ? -11.070 2.905 -0.961 1.00 93.56 181 GLN A C 1
ATOM 1464 O O . GLN A 1 181 ? -12.140 3.404 -1.311 1.00 93.56 181 GLN A O 1
ATOM 1469 N N . CYS A 1 182 ? -10.890 1.580 -0.933 1.00 95.56 182 CYS A N 1
ATOM 1470 C CA . CYS A 1 182 ? -11.969 0.645 -1.239 1.00 95.56 182 CYS A CA 1
ATOM 1471 C C . CYS A 1 182 ? -13.128 0.793 -0.246 1.00 95.56 182 CYS A C 1
ATOM 1473 O O . CYS A 1 182 ? -14.284 0.879 -0.664 1.00 95.56 182 CYS A O 1
ATOM 1475 N N . MET A 1 183 ? -12.849 0.878 1.056 1.00 96.00 183 MET A N 1
ATOM 1476 C CA . MET A 1 183 ? -13.893 1.064 2.066 1.00 96.00 183 MET A CA 1
ATOM 1477 C C . MET A 1 183 ? -14.665 2.372 1.844 1.00 96.00 183 MET A C 1
ATOM 1479 O O . MET A 1 183 ? -15.895 2.349 1.789 1.00 96.00 183 MET A O 1
ATOM 1483 N N . ILE A 1 184 ? -13.960 3.480 1.606 1.00 93.75 184 ILE A N 1
ATOM 1484 C CA . ILE A 1 184 ? -14.557 4.793 1.310 1.00 93.75 184 ILE A CA 1
ATOM 1485 C C . ILE A 1 184 ? -15.431 4.727 0.052 1.00 93.75 184 ILE A C 1
ATOM 1487 O O . ILE A 1 184 ? -16.576 5.177 0.068 1.00 93.75 184 ILE A O 1
ATOM 1491 N N . LYS A 1 185 ? -14.939 4.102 -1.025 1.00 93.69 185 LYS A N 1
ATOM 1492 C CA . LYS A 1 185 ? -15.678 3.920 -2.286 1.00 93.69 185 LYS A CA 1
ATOM 1493 C C . LYS A 1 185 ? -16.958 3.095 -2.118 1.00 93.69 185 LYS A C 1
ATOM 1495 O O . LYS A 1 185 ? -17.898 3.271 -2.887 1.00 93.69 185 LYS A O 1
ATOM 1500 N N . ASN A 1 186 ? -17.002 2.199 -1.133 1.00 92.44 186 ASN A N 1
ATOM 1501 C CA . ASN A 1 186 ? -18.193 1.420 -0.788 1.00 92.44 186 ASN A CA 1
ATOM 1502 C C . ASN A 1 186 ? -19.027 2.092 0.331 1.00 92.44 186 ASN A C 1
ATOM 1504 O O . ASN A 1 186 ? -19.785 1.409 1.014 1.00 92.44 186 ASN A O 1
ATOM 1508 N N . ASN A 1 187 ? -18.913 3.416 0.511 1.00 92.38 187 ASN A N 1
ATOM 1509 C CA . ASN A 1 187 ? -19.646 4.223 1.497 1.00 92.38 187 ASN A CA 1
ATOM 1510 C C . ASN A 1 187 ? -19.426 3.780 2.951 1.00 92.38 187 ASN A C 1
ATOM 1512 O O . ASN A 1 187 ? -20.367 3.764 3.751 1.00 92.38 187 ASN A O 1
ATOM 1516 N N . PHE A 1 188 ? -18.191 3.429 3.309 1.00 94.31 188 PHE A N 1
ATOM 1517 C CA . PHE A 1 188 ? -17.802 3.189 4.694 1.00 94.31 188 PHE A CA 1
ATOM 1518 C C . PHE A 1 188 ? -16.864 4.275 5.222 1.00 94.31 188 PHE A C 1
ATOM 1520 O O . PHE A 1 188 ? -15.986 4.763 4.518 1.00 94.31 188 PHE A O 1
ATOM 1527 N N . GLU A 1 189 ? -17.009 4.592 6.504 1.00 94.06 189 GLU A N 1
ATOM 1528 C CA . GLU A 1 189 ? -16.099 5.444 7.266 1.00 94.06 189 GLU A CA 1
ATOM 1529 C C . GLU A 1 189 ? -15.461 4.662 8.420 1.00 94.06 189 GLU A C 1
ATOM 1531 O O . GLU A 1 189 ? -16.068 3.746 8.986 1.00 94.06 189 GLU A O 1
ATOM 1536 N N . SER A 1 190 ? -14.214 5.000 8.753 1.00 93.69 190 SER A N 1
ATOM 1537 C CA . SER A 1 190 ? -13.503 4.399 9.882 1.00 93.69 190 SER A CA 1
ATOM 1538 C C . SER A 1 190 ? -13.882 5.121 11.170 1.00 93.69 190 SER A C 1
ATOM 1540 O O . SER A 1 190 ? -13.684 6.327 11.305 1.00 93.69 190 SER A O 1
ATOM 1542 N N . ILE A 1 191 ? -14.417 4.375 12.133 1.00 91.75 191 ILE A N 1
ATOM 1543 C CA . ILE A 1 191 ? -14.826 4.878 13.440 1.00 91.75 191 ILE A CA 1
ATOM 1544 C C . ILE A 1 191 ? -13.878 4.326 14.498 1.00 91.75 191 ILE A C 1
ATOM 1546 O O . ILE A 1 191 ? -13.898 3.132 14.804 1.00 91.75 191 ILE A O 1
ATOM 1550 N N . ALA A 1 192 ? -13.080 5.207 15.101 1.00 92.44 192 ALA A N 1
ATOM 1551 C CA . ALA A 1 192 ? -12.293 4.894 16.288 1.00 92.44 192 ALA A CA 1
ATOM 1552 C C . ALA A 1 192 ? -13.138 5.172 17.547 1.00 92.44 192 ALA A C 1
ATOM 1554 O O . ALA A 1 192 ? -13.481 6.329 17.804 1.00 92.44 192 ALA A O 1
ATOM 1555 N N . PRO A 1 193 ? -13.512 4.152 18.343 1.00 89.69 193 PRO A N 1
ATOM 1556 C CA . PRO A 1 193 ? -14.268 4.381 19.565 1.00 89.69 193 PRO A CA 1
ATOM 1557 C C . PRO A 1 193 ? -13.445 5.195 20.569 1.00 89.69 193 PRO A C 1
ATOM 1559 O O . PRO A 1 193 ? -12.237 5.014 20.700 1.00 89.69 193 PRO A O 1
ATOM 1562 N N . VAL A 1 194 ? -14.100 6.082 21.314 1.00 91.50 194 VAL A N 1
ATOM 1563 C CA . VAL A 1 194 ? -13.434 6.884 22.346 1.00 91.50 194 VAL A CA 1
ATOM 1564 C C . VAL A 1 194 ? -13.372 6.082 23.642 1.00 91.50 194 VAL A C 1
ATOM 1566 O O . VAL A 1 194 ? -14.404 5.681 24.181 1.00 91.50 194 VAL A O 1
ATOM 1569 N N . THR A 1 195 ? -12.171 5.879 24.182 1.00 88.31 195 THR A N 1
ATOM 1570 C CA . THR A 1 195 ? -11.991 5.372 25.547 1.00 88.31 195 THR A CA 1
ATOM 1571 C C . THR A 1 195 ? -11.691 6.518 26.499 1.00 88.31 195 THR A C 1
ATOM 1573 O O . THR A 1 195 ? -10.883 7.402 26.219 1.00 88.31 195 THR A O 1
ATOM 1576 N N . THR A 1 196 ? -12.327 6.486 27.668 1.00 90.31 196 THR A N 1
ATOM 1577 C CA . THR A 1 196 ? -12.006 7.393 28.772 1.00 90.31 196 THR A CA 1
ATOM 1578 C C . THR A 1 196 ? -11.153 6.646 29.779 1.00 90.31 196 THR A C 1
ATOM 1580 O O . THR A 1 196 ? -11.590 5.633 30.326 1.00 90.31 196 THR A O 1
ATOM 1583 N N . LYS A 1 197 ? -9.949 7.149 30.049 1.00 84.50 197 LYS A N 1
ATOM 1584 C CA . LYS A 1 197 ? -9.122 6.671 31.158 1.00 84.50 197 LYS A CA 1
ATOM 1585 C C . LYS A 1 197 ? -9.113 7.713 32.265 1.00 84.50 197 LYS A C 1
ATOM 1587 O O . LYS A 1 197 ? -9.097 8.916 32.007 1.00 84.50 197 LYS A O 1
ATOM 1592 N N . THR A 1 198 ? -9.172 7.227 33.497 1.00 82.69 198 THR A N 1
ATOM 1593 C CA . THR A 1 198 ? -9.077 8.062 34.693 1.00 82.69 198 THR A CA 1
ATOM 1594 C C . THR A 1 198 ? -7.664 7.927 35.229 1.00 82.69 198 THR A C 1
ATOM 1596 O O . THR A 1 198 ? -7.197 6.807 35.403 1.00 82.69 198 THR A O 1
ATOM 1599 N N . TYR A 1 199 ? -7.004 9.055 35.460 1.00 81.81 199 TYR A N 1
ATOM 1600 C CA . TYR A 1 199 ? -5.662 9.124 36.024 1.00 81.81 199 TYR A CA 1
ATOM 1601 C C . TYR A 1 199 ? -5.719 9.884 37.345 1.00 81.81 199 TYR A C 1
ATOM 1603 O O . TYR A 1 199 ? -6.504 10.828 37.486 1.00 81.81 199 TYR A O 1
ATOM 1611 N N . CYS A 1 200 ? -4.882 9.513 38.308 1.00 80.75 200 CYS A N 1
ATOM 1612 C CA . CYS A 1 200 ? -4.671 10.346 39.484 1.00 80.75 200 CYS A CA 1
ATOM 1613 C C . CYS A 1 200 ? -3.918 11.625 39.114 1.00 80.75 200 CYS A C 1
ATOM 1615 O O . CYS A 1 200 ? -2.939 11.590 38.368 1.00 80.75 200 CYS A O 1
ATOM 1617 N N . LYS A 1 201 ? -4.344 12.757 39.678 1.00 76.00 201 LYS A N 1
ATOM 1618 C CA . LYS A 1 201 ? -3.566 13.994 39.609 1.00 76.00 201 LYS A CA 1
ATOM 1619 C C . LYS A 1 201 ? -2.297 13.843 40.448 1.00 76.00 201 LYS A C 1
ATOM 1621 O O . LYS A 1 201 ? -2.348 13.357 41.579 1.00 76.00 201 LYS A O 1
ATOM 1626 N N . GLY A 1 202 ? -1.167 14.253 39.880 1.00 73.25 202 GLY A N 1
ATOM 1627 C CA . GLY A 1 202 ? 0.090 14.396 40.613 1.00 73.25 202 GLY A CA 1
ATOM 1628 C C . GLY A 1 202 ? 0.139 15.708 41.400 1.00 73.25 202 GLY A C 1
ATOM 1629 O O . GLY A 1 202 ? -0.690 16.596 41.201 1.00 73.25 202 GLY A O 1
ATOM 1630 N N . ILE A 1 203 ? 1.132 15.851 42.278 1.00 51.88 203 ILE A N 1
ATOM 1631 C CA . ILE A 1 203 ? 1.434 17.142 42.910 1.00 51.88 203 ILE A CA 1
ATOM 1632 C C . ILE A 1 203 ? 1.927 18.092 41.810 1.00 51.88 203 ILE A C 1
ATOM 1634 O O . ILE A 1 203 ? 2.947 17.815 41.184 1.00 51.88 203 ILE A O 1
ATOM 1638 N N . GLY A 1 204 ? 1.201 19.187 41.575 1.00 59.97 204 GLY A N 1
ATOM 1639 C CA . GLY A 1 204 ? 1.547 20.202 40.568 1.00 59.97 204 GLY A CA 1
ATOM 1640 C C . GLY A 1 204 ? 0.838 20.074 39.214 1.00 59.97 204 GLY A C 1
ATOM 1641 O O . GLY A 1 204 ? 1.249 20.745 38.271 1.00 59.97 204 GLY A O 1
ATOM 1642 N N . TRP A 1 205 ? -0.191 19.224 39.114 1.00 51.44 205 TRP A N 1
ATOM 1643 C CA . TRP A 1 205 ? -1.150 19.237 37.998 1.00 51.44 205 TRP A CA 1
ATOM 1644 C C . TRP A 1 205 ? -2.037 20.487 38.004 1.00 51.44 205 TRP A C 1
ATOM 1646 O O . TRP A 1 205 ? -2.390 20.948 39.115 1.00 51.44 205 TRP A O 1
#

Radius of gyration: 30.14 Å; chains: 1; bounding box: 51×39×108 Å